Protein AF-A0A367HGJ6-F1 (afdb_monomer_lite)

Secondary structure (DSSP, 8-state):
---SHHHHHHHHHHHHHHHHHH-PPTT---TT-S--HHHHHHHHHHHTTS-TTSHHHHHHHHHHHHHHHHH--TT----SPPPPPPHHHHHHHHHHHHH--SHHHHHHHHHHHHHT-GGGSSEEEEEEEETTSTTHHHHHHT-EE----TTHHHHHHH---TTPEEEE-TTT--EEEEETTEEEEEEEPPPPP-

Foldseek 3Di:
DPDPDPVVVVVVVVVVVVCCVVPPPPPDDDLQQAFDPVLLVLLVVVLVVDDCPALLVLLSQLRNQVRCVSVDDVPDDDPDDRDDDDLQSLQRSLVVLQQAQDPSSLVNLLRNCRRNNCVSHQWDQWDKDFCPDPPNVVVVVQWDQDHDGSNCSNVCVVPVPVDWGWTANPVQRWTWTDDPRMITIIHGDPRDDD

Radius of gyration: 20.12 Å; chains: 1; bounding box: 64×32×54 Å

Structure (mmCIF, N/CA/C/O backbone):
data_AF-A0A367HGJ6-F1
#
_entry.id   AF-A0A367HGJ6-F1
#
loop_
_atom_site.group_PDB
_atom_site.id
_atom_site.type_symbol
_atom_site.label_atom_id
_atom_site.label_alt_id
_atom_site.label_comp_id
_atom_site.label_asym_id
_atom_site.label_entity_id
_atom_site.label_seq_id
_atom_site.pdbx_PDB_ins_code
_atom_site.Cartn_x
_atom_site.Cartn_y
_atom_site.Cartn_z
_atom_site.occupancy
_atom_site.B_iso_or_equiv
_atom_site.auth_seq_id
_atom_site.auth_comp_id
_atom_site.auth_asym_id
_atom_site.auth_atom_id
_atom_site.pdbx_PDB_model_num
ATOM 1 N N . MET A 1 1 ? 48.699 6.772 29.698 1.00 51.72 1 MET A N 1
ATOM 2 C CA . MET A 1 1 ? 47.289 7.217 29.630 1.00 51.72 1 MET A CA 1
ATOM 3 C C . MET A 1 1 ? 46.874 7.281 28.162 1.00 51.72 1 MET A C 1
ATOM 5 O O . MET A 1 1 ? 46.871 8.355 27.587 1.00 51.72 1 MET A O 1
ATOM 9 N N . GLU A 1 2 ? 46.573 6.140 27.537 1.00 53.94 2 GLU A N 1
ATOM 10 C CA . GLU A 1 2 ? 46.234 6.053 26.100 1.00 53.94 2 GLU A CA 1
ATOM 11 C C . GLU A 1 2 ? 45.028 5.122 25.877 1.00 53.94 2 GLU A C 1
ATOM 13 O O . GLU A 1 2 ? 45.125 4.090 25.225 1.00 53.94 2 GLU A O 1
ATOM 18 N N . GLY A 1 3 ? 43.880 5.437 26.491 1.00 55.09 3 GLY A N 1
ATOM 19 C CA . GLY A 1 3 ? 42.724 4.523 26.527 1.00 55.09 3 GLY A CA 1
ATOM 20 C C . GLY A 1 3 ? 41.394 5.074 26.008 1.00 55.09 3 GLY A C 1
ATOM 21 O O . GLY A 1 3 ? 40.403 4.355 26.041 1.00 55.09 3 GLY A O 1
ATOM 22 N N . THR A 1 4 ? 41.322 6.328 25.553 1.00 57.78 4 THR A N 1
ATOM 23 C CA . THR A 1 4 ? 40.026 7.026 25.393 1.00 57.78 4 THR A CA 1
ATOM 24 C C . THR A 1 4 ? 39.642 7.397 23.959 1.00 57.78 4 THR A C 1
ATOM 26 O O . THR A 1 4 ? 38.493 7.761 23.720 1.00 57.78 4 THR A O 1
ATOM 29 N N . PHE A 1 5 ? 40.536 7.258 22.975 1.00 56.50 5 PHE A N 1
ATOM 30 C CA . PHE A 1 5 ? 40.249 7.693 21.597 1.00 56.50 5 PHE A CA 1
ATOM 31 C C . PHE A 1 5 ? 39.455 6.676 20.752 1.00 56.50 5 PHE A C 1
ATOM 33 O O . PHE A 1 5 ? 38.712 7.077 19.857 1.00 56.50 5 PHE A O 1
ATOM 40 N N . GLY A 1 6 ? 39.530 5.374 21.052 1.00 58.41 6 GLY A N 1
ATOM 41 C CA . GLY A 1 6 ? 38.855 4.334 20.256 1.00 58.41 6 GLY A CA 1
ATOM 42 C C . GLY A 1 6 ? 37.325 4.307 20.397 1.00 58.41 6 GLY A C 1
ATOM 43 O O . GLY A 1 6 ? 36.614 4.038 19.428 1.00 58.41 6 GLY A O 1
ATOM 44 N N . GLY A 1 7 ? 36.795 4.633 21.581 1.00 66.94 7 GLY A N 1
ATOM 45 C CA . GLY A 1 7 ? 35.353 4.565 21.855 1.00 66.94 7 GLY A CA 1
ATOM 46 C C . GLY A 1 7 ? 34.536 5.630 21.118 1.00 66.94 7 GLY A C 1
ATOM 47 O O . GLY A 1 7 ? 33.437 5.352 20.639 1.00 66.94 7 GLY A O 1
ATOM 48 N N . LEU A 1 8 ? 35.089 6.837 20.962 1.00 70.50 8 LEU A N 1
ATOM 49 C CA . LEU A 1 8 ? 34.387 7.955 20.328 1.00 70.50 8 LEU A CA 1
ATOM 50 C C . LEU A 1 8 ? 34.171 7.713 18.824 1.00 70.50 8 LEU A C 1
ATOM 52 O O . LEU A 1 8 ? 33.100 8.013 18.296 1.00 70.50 8 LEU A O 1
ATOM 56 N N . LEU A 1 9 ? 35.150 7.109 18.141 1.00 72.00 9 LEU A N 1
ATOM 57 C CA . LEU A 1 9 ? 35.059 6.807 16.711 1.00 72.00 9 LEU A CA 1
ATOM 58 C C . LEU A 1 9 ? 33.955 5.776 16.421 1.00 72.00 9 LEU A C 1
ATOM 60 O O . LEU A 1 9 ? 33.175 5.953 15.485 1.00 72.00 9 LEU A O 1
ATOM 64 N N . ILE A 1 10 ? 33.841 4.742 17.258 1.00 73.94 10 ILE A N 1
ATOM 65 C CA . ILE A 1 10 ? 32.820 3.693 17.119 1.00 73.94 10 ILE A CA 1
ATOM 66 C C . ILE A 1 10 ? 31.415 4.278 17.295 1.00 73.94 10 ILE A C 1
ATOM 68 O O . ILE A 1 10 ? 30.527 3.997 16.489 1.00 73.94 10 ILE A O 1
ATOM 72 N N . VAL A 1 11 ? 31.218 5.143 18.294 1.00 74.69 11 VAL A N 1
ATOM 73 C CA . VAL A 1 11 ? 29.922 5.795 18.537 1.00 74.69 11 VAL A CA 1
ATOM 74 C C . VAL A 1 11 ? 29.545 6.720 17.380 1.00 74.69 11 VAL A C 1
ATOM 76 O O . VAL A 1 11 ? 28.407 6.680 16.917 1.00 74.69 11 VAL A O 1
ATOM 79 N N . VAL A 1 12 ? 30.486 7.503 16.846 1.00 73.31 12 VAL A N 1
ATOM 80 C CA . VAL A 1 12 ? 30.217 8.396 15.706 1.00 73.31 12 VAL A CA 1
ATOM 81 C C . VAL A 1 12 ? 29.864 7.604 14.445 1.00 73.31 12 VAL A C 1
ATOM 83 O O . VAL A 1 12 ? 28.914 7.967 13.750 1.00 73.31 12 VAL A O 1
ATOM 86 N N . VAL A 1 13 ? 30.564 6.501 14.163 1.00 71.62 13 VAL A N 1
ATOM 87 C CA . VAL A 1 13 ? 30.256 5.628 13.019 1.00 71.62 13 VAL A CA 1
ATOM 88 C C . VAL A 1 13 ? 28.884 4.973 13.184 1.00 71.62 13 VAL A C 1
ATOM 90 O O . VAL A 1 13 ? 28.079 5.029 12.256 1.00 71.62 13 VAL A O 1
ATOM 93 N N . LEU A 1 14 ? 28.562 4.441 14.367 1.00 71.12 14 LEU A N 1
ATOM 94 C CA . LEU A 1 14 ? 27.244 3.868 14.658 1.00 71.12 14 LEU A CA 1
ATOM 95 C C . LEU A 1 14 ? 26.126 4.901 14.523 1.00 71.12 14 LEU A C 1
ATOM 97 O O . LEU A 1 14 ? 25.134 4.633 13.855 1.00 71.12 14 LEU A O 1
ATOM 101 N N . VAL A 1 15 ? 26.290 6.103 15.077 1.00 72.19 15 VAL A N 1
ATOM 102 C CA . VAL A 1 15 ? 25.297 7.183 14.964 1.00 72.19 15 VAL A CA 1
ATOM 103 C C . VAL A 1 15 ? 25.126 7.628 13.512 1.00 72.19 15 VAL A C 1
ATOM 105 O O . VAL A 1 15 ? 24.005 7.916 13.092 1.00 72.19 15 VAL A O 1
ATOM 108 N N . LYS A 1 16 ? 26.201 7.655 12.717 1.00 58.41 16 LYS A N 1
ATOM 109 C CA . LYS A 1 16 ? 26.148 8.017 11.295 1.00 58.41 16 LYS A CA 1
ATOM 110 C C . LYS A 1 16 ? 25.474 6.927 10.461 1.00 58.41 16 LYS A C 1
ATOM 112 O O . LYS A 1 16 ? 24.648 7.268 9.622 1.00 58.41 16 LYS A O 1
ATOM 117 N N . ILE A 1 17 ? 25.736 5.648 10.739 1.00 61.16 17 ILE A N 1
ATOM 118 C CA . ILE A 1 17 ? 25.031 4.510 10.125 1.00 61.16 17 ILE A CA 1
ATOM 119 C C . ILE A 1 17 ? 23.552 4.534 10.517 1.00 61.16 17 ILE A C 1
ATOM 121 O O . ILE A 1 17 ? 22.693 4.447 9.649 1.00 61.16 17 ILE A O 1
ATOM 125 N N . ILE A 1 18 ? 23.236 4.735 11.797 1.00 63.84 18 ILE A N 1
ATOM 126 C CA . ILE A 1 18 ? 21.859 4.822 12.292 1.00 63.84 18 ILE A CA 1
ATOM 127 C C . ILE A 1 18 ? 21.132 6.007 11.646 1.00 63.84 18 ILE A C 1
ATOM 129 O O . ILE A 1 18 ? 20.027 5.836 11.143 1.00 63.84 18 ILE A O 1
ATOM 133 N N . ARG A 1 19 ? 21.744 7.196 11.567 1.00 54.19 19 ARG A N 1
ATOM 134 C CA . ARG A 1 19 ? 21.157 8.343 10.850 1.00 54.19 19 ARG A CA 1
ATOM 135 C C . ARG A 1 19 ? 21.000 8.078 9.357 1.00 54.19 19 ARG A C 1
ATOM 137 O O . ARG A 1 19 ? 19.969 8.442 8.809 1.00 54.19 19 ARG A O 1
ATOM 144 N N . TYR A 1 20 ? 21.970 7.435 8.714 1.00 45.47 20 TYR A N 1
ATOM 145 C CA . TYR A 1 20 ? 21.913 7.106 7.289 1.00 45.47 20 TYR A CA 1
ATOM 146 C C . TYR A 1 20 ? 20.805 6.089 6.978 1.00 45.47 20 TYR A C 1
ATOM 148 O O . TYR A 1 20 ? 20.074 6.249 6.006 1.00 45.47 20 TYR A O 1
ATOM 156 N N . VAL A 1 21 ? 20.618 5.095 7.851 1.00 55.22 21 VAL A N 1
ATOM 157 C CA . VAL A 1 21 ? 19.548 4.093 7.752 1.00 55.22 21 VAL A CA 1
ATOM 158 C C . VAL A 1 21 ? 18.176 4.697 8.072 1.00 55.22 21 VAL A C 1
ATOM 160 O O . VAL A 1 21 ? 17.186 4.335 7.442 1.00 55.22 21 VAL A O 1
ATOM 163 N N . LEU A 1 22 ? 18.093 5.621 9.034 1.00 53.88 22 LEU A N 1
ATOM 164 C CA . LEU A 1 22 ? 16.817 6.184 9.489 1.00 53.88 22 LEU A CA 1
ATOM 165 C C . LEU A 1 22 ? 16.375 7.441 8.722 1.00 53.88 22 LEU A C 1
ATOM 167 O O . LEU A 1 22 ? 15.188 7.769 8.734 1.00 53.88 22 LEU A O 1
ATOM 171 N N . ARG A 1 23 ? 17.291 8.173 8.077 1.00 45.72 23 ARG A N 1
ATOM 172 C CA . ARG A 1 23 ? 16.999 9.438 7.383 1.00 45.72 23 ARG A CA 1
ATOM 173 C C . ARG A 1 23 ? 18.069 9.738 6.314 1.00 45.72 23 ARG A C 1
ATOM 175 O O . ARG A 1 23 ? 18.939 10.581 6.541 1.00 45.72 23 ARG A O 1
ATOM 182 N N . PRO A 1 24 ? 18.042 9.063 5.149 1.00 43.66 24 PRO A N 1
ATOM 183 C CA . PRO A 1 24 ? 18.943 9.416 4.059 1.00 43.66 24 PRO A CA 1
ATOM 184 C C . PRO A 1 24 ? 18.671 10.866 3.608 1.00 43.66 24 PRO A C 1
ATOM 186 O O . PRO A 1 24 ? 17.503 11.269 3.552 1.00 43.66 24 PRO A O 1
ATOM 189 N N . PRO A 1 25 ? 19.719 11.664 3.329 1.00 40.25 25 PRO A N 1
ATOM 190 C CA . PRO A 1 25 ? 19.565 13.022 2.816 1.00 40.25 25 PRO A CA 1
ATOM 191 C C . PRO A 1 25 ? 18.827 12.998 1.473 1.00 40.25 25 PRO A C 1
ATOM 193 O O . PRO A 1 25 ? 19.042 12.108 0.648 1.00 40.25 25 PRO A O 1
ATOM 196 N N . GLU A 1 26 ? 17.931 13.963 1.270 1.00 38.88 26 GLU A N 1
ATOM 197 C CA . GLU A 1 26 ? 17.145 14.075 0.042 1.00 38.88 26 GLU A CA 1
ATOM 198 C C . GLU A 1 26 ? 18.079 14.248 -1.167 1.00 38.88 26 GLU A C 1
ATOM 200 O O . GLU A 1 26 ? 18.936 15.128 -1.176 1.00 38.88 26 GLU A O 1
ATOM 205 N N . GLY A 1 27 ? 17.945 13.373 -2.169 1.00 38.28 27 GLY A N 1
ATOM 206 C CA . GLY A 1 27 ? 18.653 13.485 -3.450 1.00 38.28 27 GLY A CA 1
ATOM 207 C C . GLY A 1 27 ? 19.946 12.674 -3.619 1.00 38.28 27 GLY A C 1
ATOM 208 O O . GLY A 1 27 ? 20.487 12.670 -4.721 1.00 38.28 27 GLY A O 1
ATOM 209 N N . LEU A 1 28 ? 20.441 11.943 -2.608 1.00 37.16 28 LEU A N 1
ATOM 210 C CA . LEU A 1 28 ? 21.571 11.021 -2.810 1.00 37.16 28 LEU A CA 1
ATOM 211 C C . LEU A 1 28 ? 21.077 9.643 -3.282 1.00 37.16 28 LEU A C 1
ATOM 213 O O . LEU A 1 28 ? 20.291 8.993 -2.597 1.00 37.16 28 LEU A O 1
ATOM 217 N N . PHE A 1 29 ? 21.573 9.178 -4.429 1.00 39.22 29 PHE A N 1
ATOM 218 C CA . PHE A 1 29 ? 21.368 7.818 -4.934 1.00 39.22 29 PHE A CA 1
ATOM 219 C C . PHE A 1 29 ? 21.878 6.788 -3.909 1.00 39.22 29 PHE A C 1
ATOM 221 O O . PHE A 1 29 ? 23.083 6.572 -3.781 1.00 39.22 29 PHE A O 1
ATOM 228 N N . VAL A 1 30 ? 20.967 6.159 -3.159 1.00 44.78 30 VAL A N 1
ATOM 229 C CA . VAL A 1 30 ? 21.278 5.002 -2.309 1.00 44.78 30 VAL A CA 1
ATOM 230 C C . VAL A 1 30 ? 21.041 3.731 -3.137 1.00 44.78 30 VAL A C 1
ATOM 232 O O . VAL A 1 30 ? 19.927 3.529 -3.633 1.00 44.78 30 VAL A O 1
ATOM 235 N N . PRO A 1 31 ? 22.038 2.846 -3.311 1.00 39.56 31 PRO A N 1
ATOM 236 C CA . PRO A 1 31 ? 21.811 1.510 -3.854 1.00 39.56 31 PRO A CA 1
ATOM 237 C C . PRO A 1 31 ? 20.730 0.804 -3.017 1.00 39.56 31 PRO A C 1
ATOM 239 O O . PRO A 1 31 ? 20.952 0.494 -1.850 1.00 39.56 31 PRO A O 1
ATOM 242 N N . GLY A 1 32 ? 19.532 0.620 -3.585 1.00 54.91 32 GLY A N 1
ATOM 243 C CA . GLY A 1 32 ? 18.370 0.094 -2.853 1.00 54.91 32 GLY A CA 1
ATOM 244 C C . GLY A 1 32 ? 16.993 0.551 -3.351 1.00 54.91 32 GLY A C 1
ATOM 245 O O . GLY A 1 32 ? 16.018 -0.135 -3.086 1.00 54.91 32 GLY A O 1
ATOM 246 N N . HIS A 1 33 ? 16.884 1.632 -4.129 1.00 75.25 33 HIS A N 1
ATOM 247 C CA . HIS A 1 33 ? 15.594 2.198 -4.578 1.00 75.25 33 HIS A CA 1
ATOM 248 C C . HIS A 1 33 ? 14.958 1.523 -5.807 1.00 75.25 33 HIS A C 1
ATOM 250 O O . HIS A 1 33 ? 14.419 2.191 -6.684 1.00 75.25 33 HIS A O 1
ATOM 256 N N . HIS A 1 34 ? 15.031 0.202 -5.922 1.00 84.19 34 HIS A N 1
ATOM 257 C CA . HIS A 1 34 ? 14.359 -0.512 -7.007 1.00 84.19 34 HIS A CA 1
ATOM 258 C C . HIS A 1 34 ? 13.765 -1.830 -6.527 1.00 84.19 34 HIS A C 1
ATOM 260 O O . HIS A 1 34 ? 14.172 -2.383 -5.509 1.00 84.19 34 HIS A O 1
ATOM 266 N N . LEU A 1 35 ? 12.799 -2.344 -7.288 1.00 90.44 35 LEU A N 1
ATOM 267 C CA . LEU A 1 35 ? 12.190 -3.648 -7.037 1.00 90.44 35 LEU A CA 1
ATOM 268 C C . LEU A 1 35 ? 13.248 -4.752 -6.915 1.00 90.44 35 LEU A C 1
ATOM 270 O O . LEU A 1 35 ? 14.151 -4.859 -7.756 1.00 90.44 35 LEU A O 1
ATOM 274 N N . SER A 1 36 ? 13.070 -5.652 -5.946 1.00 91.56 36 SER A N 1
ATOM 275 C CA . SER A 1 36 ? 13.880 -6.869 -5.875 1.00 91.56 36 SER A CA 1
ATOM 276 C C . SER A 1 36 ? 13.676 -7.739 -7.132 1.00 91.56 36 SER A C 1
ATOM 278 O O . SER A 1 36 ? 12.790 -7.497 -7.961 1.00 91.56 36 SER A O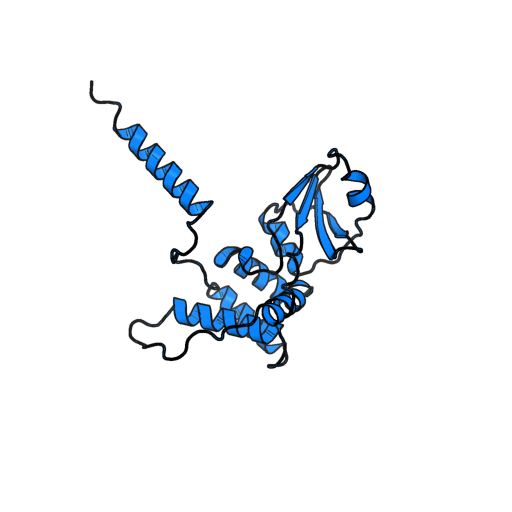 1
ATOM 280 N N . ALA A 1 37 ? 14.492 -8.782 -7.327 1.00 91.81 37 ALA A N 1
ATOM 281 C CA . ALA A 1 37 ? 14.255 -9.734 -8.420 1.00 91.81 37 ALA A CA 1
ATOM 282 C C . ALA A 1 37 ? 12.868 -10.399 -8.305 1.00 91.81 37 ALA A C 1
ATOM 284 O O . ALA A 1 37 ? 12.172 -10.581 -9.308 1.00 91.81 37 ALA A O 1
ATOM 285 N N . ASP A 1 38 ? 12.438 -10.694 -7.078 1.00 94.62 38 ASP A N 1
ATOM 286 C CA . ASP A 1 38 ? 11.105 -11.213 -6.776 1.00 94.62 38 ASP A CA 1
ATOM 287 C C . ASP A 1 38 ? 10.029 -10.162 -7.025 1.00 94.62 38 ASP A C 1
ATOM 289 O O . ASP A 1 38 ? 9.048 -10.458 -7.707 1.00 94.62 38 ASP A O 1
ATOM 293 N N . GLY A 1 39 ? 10.2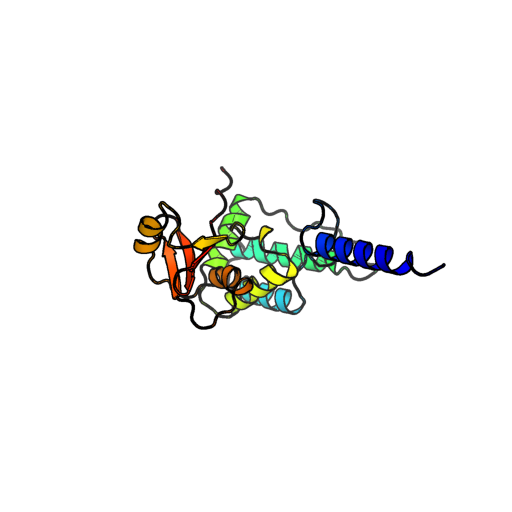44 -8.931 -6.559 1.00 94.62 39 GLY A N 1
ATOM 294 C CA . GLY A 1 39 ? 9.394 -7.774 -6.823 1.00 94.62 39 GLY A CA 1
ATOM 295 C C . GLY A 1 39 ? 9.116 -7.583 -8.305 1.00 94.62 39 GLY A C 1
ATOM 296 O O . GLY A 1 39 ? 7.963 -7.476 -8.710 1.00 94.62 39 GLY A O 1
ATOM 297 N N . ALA A 1 40 ? 10.147 -7.658 -9.147 1.00 95.12 40 ALA A N 1
ATOM 298 C CA . ALA A 1 40 ? 9.994 -7.560 -10.597 1.00 95.12 40 ALA A CA 1
ATOM 299 C C . ALA A 1 40 ? 9.183 -8.711 -11.196 1.00 95.12 40 ALA A C 1
ATOM 301 O O . ALA A 1 40 ? 8.353 -8.494 -12.079 1.00 95.12 40 ALA A O 1
ATOM 302 N N . ARG A 1 41 ? 9.391 -9.949 -10.724 1.00 96.25 41 ARG A N 1
ATOM 303 C CA . ARG A 1 41 ? 8.567 -11.093 -11.152 1.00 96.25 41 ARG A CA 1
ATOM 304 C C . ARG A 1 41 ? 7.103 -10.892 -10.762 1.00 96.25 41 ARG A C 1
ATOM 306 O O . ARG A 1 41 ? 6.221 -11.164 -11.573 1.00 96.25 41 ARG A O 1
ATOM 313 N N . LEU A 1 42 ? 6.843 -10.404 -9.550 1.00 97.75 42 LEU A N 1
ATOM 314 C CA . LEU A 1 42 ? 5.495 -10.096 -9.068 1.00 97.75 42 LEU A CA 1
ATOM 315 C C . LEU A 1 42 ? 4.857 -8.960 -9.881 1.00 97.75 42 LEU A C 1
ATOM 317 O O . LEU A 1 42 ? 3.717 -9.109 -10.310 1.00 97.75 42 LEU A O 1
ATOM 321 N N . ALA A 1 43 ? 5.601 -7.885 -10.152 1.00 96.69 43 ALA A N 1
ATOM 322 C CA . ALA A 1 43 ? 5.141 -6.734 -10.922 1.00 96.69 43 ALA A CA 1
ATOM 323 C C . ALA A 1 43 ? 4.767 -7.118 -12.358 1.00 96.69 43 ALA A C 1
ATOM 325 O O . ALA A 1 43 ? 3.678 -6.774 -12.798 1.00 96.69 43 ALA A O 1
ATOM 326 N N . ARG A 1 44 ? 5.594 -7.912 -13.059 1.00 97.19 44 ARG A N 1
ATOM 327 C CA . ARG A 1 44 ? 5.259 -8.414 -14.409 1.00 97.19 44 ARG A CA 1
ATOM 328 C C . ARG A 1 44 ? 3.980 -9.246 -14.414 1.00 97.19 44 ARG A C 1
ATOM 330 O O . ARG A 1 44 ? 3.115 -9.048 -15.258 1.00 97.19 44 ARG A O 1
ATOM 337 N N . ARG A 1 45 ? 3.849 -10.170 -13.455 1.00 98.12 45 ARG A N 1
ATOM 338 C CA . ARG A 1 45 ? 2.656 -11.021 -13.334 1.00 98.12 45 ARG A CA 1
ATOM 339 C C . ARG A 1 45 ? 1.401 -10.217 -13.026 1.00 98.12 45 ARG A C 1
ATOM 341 O O . ARG A 1 45 ? 0.331 -10.606 -13.472 1.00 98.12 45 ARG A O 1
ATOM 348 N N . LEU A 1 46 ? 1.528 -9.157 -12.229 1.00 97.81 46 LEU A N 1
ATOM 349 C CA . LEU A 1 46 ? 0.407 -8.291 -11.889 1.00 97.81 46 LEU A CA 1
ATOM 350 C C . LEU A 1 46 ? 0.046 -7.373 -13.065 1.00 97.81 46 LEU A C 1
ATOM 352 O O . LEU A 1 46 ? -1.133 -7.212 -13.346 1.00 97.81 46 LEU A O 1
ATOM 356 N N . ALA A 1 47 ? 1.037 -6.844 -13.788 1.00 97.19 47 ALA A N 1
ATOM 357 C CA . ALA A 1 47 ? 0.831 -5.997 -14.964 1.00 97.19 47 ALA A CA 1
ATOM 358 C C . ALA A 1 47 ? 0.072 -6.737 -16.070 1.00 97.19 47 ALA A C 1
ATOM 360 O O . ALA A 1 47 ? -0.832 -6.173 -16.666 1.00 97.19 47 ALA A O 1
ATOM 361 N N . ALA A 1 48 ? 0.358 -8.027 -16.271 1.00 97.69 48 ALA A N 1
ATOM 362 C CA . ALA A 1 48 ? -0.362 -8.874 -17.226 1.00 97.69 48 ALA A CA 1
ATOM 363 C C . ALA A 1 48 ? -1.865 -9.064 -16.912 1.00 97.69 48 ALA A C 1
ATOM 365 O O . ALA A 1 48 ? -2.572 -9.676 -17.704 1.00 97.69 48 ALA A O 1
ATOM 366 N N . GLN A 1 49 ? -2.348 -8.597 -15.755 1.00 98.12 49 GLN A N 1
ATOM 367 C CA . GLN A 1 49 ? -3.763 -8.654 -15.362 1.00 98.12 49 GLN A CA 1
ATOM 368 C C . GLN A 1 49 ? -4.501 -7.329 -15.575 1.00 98.12 49 GLN A C 1
ATOM 370 O O . GLN A 1 49 ? -5.680 -7.247 -15.241 1.00 98.12 49 GLN A O 1
ATOM 375 N N . TYR A 1 50 ? -3.815 -6.297 -16.063 1.00 97.50 50 TYR A N 1
ATOM 376 C CA . TYR A 1 50 ? -4.388 -4.983 -16.318 1.00 97.50 50 TYR A CA 1
ATOM 377 C C . TYR A 1 50 ? -4.378 -4.669 -17.810 1.00 97.50 50 TYR A C 1
ATOM 379 O O . TYR A 1 50 ? -3.512 -5.141 -18.548 1.00 97.50 50 TYR A O 1
ATOM 387 N N . ASP A 1 51 ? -5.329 -3.839 -18.232 1.00 97.50 51 ASP A N 1
ATOM 388 C CA . ASP A 1 51 ? -5.279 -3.210 -19.547 1.00 97.50 51 ASP A CA 1
ATOM 389 C C . ASP A 1 51 ? -4.043 -2.301 -19.656 1.00 97.50 51 ASP A C 1
ATOM 391 O O . ASP A 1 51 ? -3.664 -1.640 -18.687 1.00 97.50 51 ASP A O 1
ATOM 395 N N . ALA A 1 52 ? -3.418 -2.248 -20.834 1.00 94.69 52 ALA A N 1
ATOM 396 C CA . ALA A 1 52 ? -2.193 -1.476 -21.049 1.00 94.69 52 ALA A CA 1
ATOM 397 C C . ALA A 1 52 ? -2.379 0.041 -20.838 1.00 94.69 52 ALA A C 1
ATOM 399 O O . ALA A 1 52 ? -1.409 0.753 -20.573 1.00 94.69 52 ALA A O 1
ATOM 400 N N . GLN A 1 53 ? -3.612 0.544 -20.945 1.00 95.38 53 GLN A N 1
ATOM 401 C CA . GLN A 1 53 ? -3.950 1.940 -20.680 1.00 95.38 53 GLN A CA 1
ATOM 402 C C . GLN A 1 53 ? -4.308 2.206 -19.217 1.00 95.38 53 GLN A C 1
ATOM 404 O O . GLN A 1 53 ? -4.430 3.373 -18.844 1.00 95.38 53 GLN A O 1
ATOM 409 N N . SER A 1 54 ? -4.443 1.176 -18.373 1.00 97.19 54 SER A N 1
ATOM 410 C CA . SER A 1 54 ? -4.827 1.383 -16.978 1.00 97.19 54 SER A CA 1
ATOM 411 C C . SER A 1 54 ? -3.727 2.111 -16.183 1.00 97.19 54 SER A C 1
ATOM 413 O O . SER A 1 54 ? -2.529 1.877 -16.403 1.00 97.19 54 SER A O 1
ATOM 415 N N . PRO A 1 55 ? -4.097 2.967 -15.212 1.00 96.81 55 PRO A N 1
ATOM 416 C CA . PRO A 1 55 ? -3.135 3.605 -14.317 1.00 96.81 55 PRO A CA 1
ATOM 417 C C . PRO A 1 55 ? -2.241 2.597 -13.580 1.00 96.81 55 PRO A C 1
ATOM 419 O O . PRO A 1 55 ? -1.026 2.797 -13.479 1.00 96.81 55 PRO A O 1
ATOM 422 N N . ALA A 1 56 ? -2.800 1.471 -13.114 1.00 96.75 56 ALA A N 1
ATOM 423 C CA . ALA A 1 56 ? -2.021 0.431 -12.447 1.00 96.75 56 ALA A CA 1
ATOM 424 C C . ALA A 1 56 ? -0.968 -0.198 -13.367 1.00 96.75 56 ALA A C 1
ATOM 426 O O . ALA A 1 56 ? 0.166 -0.419 -12.932 1.00 96.75 56 ALA A O 1
ATOM 427 N N . PHE A 1 57 ? -1.301 -0.460 -14.636 1.00 96.75 57 PHE A N 1
ATOM 428 C CA . PHE A 1 57 ? -0.327 -0.968 -15.601 1.00 96.75 57 PHE A CA 1
ATOM 429 C C . PHE A 1 57 ? 0.839 0.009 -15.777 1.00 96.75 57 PHE A C 1
ATOM 431 O O . PHE A 1 57 ? 2.000 -0.400 -15.697 1.00 96.75 57 PHE A O 1
ATOM 438 N N . ARG A 1 58 ? 0.545 1.305 -15.946 1.00 95.38 58 ARG A N 1
ATOM 439 C CA . ARG A 1 58 ? 1.559 2.357 -16.129 1.00 95.38 58 ARG A CA 1
ATOM 440 C C . ARG A 1 58 ? 2.522 2.445 -14.943 1.00 95.38 58 ARG A C 1
ATOM 442 O O . ARG A 1 58 ? 3.733 2.508 -15.151 1.00 95.38 58 ARG A O 1
ATOM 449 N N . ILE A 1 59 ? 2.012 2.346 -13.713 1.00 95.06 59 ILE A N 1
ATOM 450 C CA . ILE A 1 59 ? 2.839 2.288 -12.495 1.00 95.06 59 ILE A CA 1
ATOM 451 C C . ILE A 1 59 ? 3.751 1.061 -12.485 1.00 95.06 59 ILE A C 1
ATOM 453 O O . ILE A 1 59 ? 4.954 1.171 -12.247 1.00 95.06 59 ILE A O 1
ATOM 457 N N . LEU A 1 60 ? 3.208 -0.120 -12.783 1.00 95.38 60 LEU A N 1
ATOM 458 C CA . LEU A 1 60 ? 3.989 -1.358 -12.792 1.00 95.38 60 LEU A CA 1
ATOM 459 C C . LEU A 1 60 ? 5.072 -1.344 -13.875 1.00 95.38 60 LEU A C 1
ATOM 461 O O . LEU A 1 60 ? 6.196 -1.786 -13.626 1.00 95.38 60 LEU A O 1
ATOM 465 N N . ALA A 1 61 ? 4.756 -0.807 -15.054 1.00 93.50 61 ALA A N 1
ATOM 466 C CA . ALA A 1 61 ? 5.712 -0.609 -16.134 1.00 93.50 61 ALA A CA 1
ATOM 467 C C . ALA A 1 61 ? 6.825 0.369 -15.726 1.00 93.50 61 ALA A C 1
ATOM 469 O O . ALA A 1 61 ? 8.002 0.073 -15.938 1.00 93.50 61 ALA A O 1
ATOM 470 N N . ALA A 1 62 ? 6.483 1.486 -15.076 1.00 92.19 62 ALA A N 1
ATOM 471 C CA . ALA A 1 62 ? 7.458 2.452 -14.577 1.00 92.19 62 ALA A CA 1
ATOM 472 C C . ALA A 1 62 ? 8.412 1.830 -13.544 1.00 92.19 62 ALA A C 1
ATOM 474 O O . ALA A 1 62 ? 9.628 1.949 -13.696 1.00 92.19 62 ALA A O 1
ATOM 475 N N . LEU A 1 63 ? 7.895 1.079 -12.563 1.00 91.69 63 LEU A N 1
ATOM 476 C CA . LEU A 1 63 ? 8.714 0.377 -11.564 1.00 91.69 63 LEU A CA 1
ATOM 477 C C . LEU A 1 63 ? 9.684 -0.632 -12.198 1.00 91.69 63 LEU A C 1
ATOM 479 O O . LEU A 1 63 ? 10.839 -0.763 -11.779 1.00 91.69 63 LEU A O 1
ATOM 483 N N . LEU A 1 64 ? 9.229 -1.365 -13.218 1.00 92.75 64 LEU A N 1
ATOM 484 C CA . LEU A 1 64 ? 10.067 -2.312 -13.953 1.00 92.75 64 LEU A CA 1
ATOM 485 C C . LEU A 1 64 ? 11.162 -1.597 -14.750 1.00 92.75 64 LEU A C 1
ATOM 487 O O . LEU A 1 64 ? 12.313 -2.035 -14.718 1.00 92.75 64 LEU A O 1
ATOM 491 N N . SER A 1 65 ? 10.823 -0.498 -15.421 1.00 88.94 65 SER A N 1
ATOM 492 C CA . SER A 1 65 ? 11.778 0.332 -16.159 1.00 88.94 65 SER A CA 1
ATOM 493 C C . SER A 1 65 ? 12.827 0.949 -15.235 1.00 88.94 65 SER A C 1
ATOM 495 O O . SER A 1 65 ? 14.018 0.830 -15.514 1.00 88.94 65 SER A O 1
ATOM 497 N N . GLN A 1 66 ? 12.416 1.513 -14.093 1.00 87.38 66 GLN A N 1
ATOM 498 C CA . GLN A 1 66 ? 13.324 2.039 -13.067 1.00 87.38 66 GLN A CA 1
ATOM 499 C C . GLN A 1 66 ? 14.290 0.964 -12.563 1.00 87.38 66 GLN A C 1
ATOM 501 O O . GLN A 1 66 ? 15.499 1.184 -12.505 1.00 87.38 66 GLN A O 1
ATOM 506 N N . ARG A 1 67 ? 13.778 -0.233 -12.248 1.00 88.50 67 ARG A N 1
ATOM 507 C CA . ARG A 1 67 ? 14.625 -1.356 -11.837 1.00 88.50 67 ARG A CA 1
ATOM 508 C C . ARG A 1 67 ? 15.624 -1.740 -12.918 1.00 88.50 67 ARG A C 1
ATOM 510 O O . ARG A 1 67 ? 16.787 -1.983 -12.610 1.00 88.50 67 ARG A O 1
ATOM 517 N N . ASN A 1 68 ? 15.173 -1.879 -14.158 1.00 86.25 68 ASN A N 1
ATOM 518 C CA . ASN A 1 68 ? 16.050 -2.307 -15.238 1.00 86.25 68 ASN A CA 1
ATOM 519 C C . ASN A 1 68 ? 17.166 -1.280 -15.482 1.00 86.25 68 ASN A C 1
ATOM 521 O O . ASN A 1 68 ? 18.320 -1.683 -15.610 1.00 86.25 68 ASN A O 1
ATOM 525 N N . ALA A 1 69 ? 16.840 0.015 -15.428 1.00 82.69 69 ALA A N 1
ATOM 526 C CA . ALA A 1 69 ? 17.824 1.091 -15.469 1.00 82.69 69 ALA A CA 1
ATOM 527 C C . ALA A 1 69 ? 18.823 0.997 -14.300 1.00 82.69 69 ALA A C 1
ATOM 529 O O . ALA A 1 69 ? 20.028 1.099 -14.509 1.00 82.69 69 ALA A O 1
ATOM 530 N N . ALA A 1 70 ? 18.347 0.723 -13.080 1.00 83.31 70 ALA A N 1
ATOM 531 C CA . ALA A 1 70 ? 19.203 0.604 -11.898 1.00 83.31 70 ALA A CA 1
ATOM 532 C C . ALA A 1 70 ? 20.145 -0.615 -11.928 1.00 83.31 70 ALA A C 1
ATOM 534 O O . ALA A 1 70 ? 21.236 -0.565 -11.367 1.00 83.31 70 ALA A O 1
ATOM 535 N N . ILE A 1 71 ? 19.729 -1.714 -12.564 1.00 82.56 71 ILE A N 1
ATOM 536 C CA . ILE A 1 71 ? 20.492 -2.975 -12.625 1.00 82.56 71 ILE A CA 1
ATOM 537 C C . ILE A 1 71 ? 21.409 -3.044 -13.848 1.00 82.56 71 ILE A C 1
ATOM 539 O O . ILE A 1 71 ? 22.138 -4.023 -13.966 1.00 82.56 71 ILE A O 1
ATOM 543 N N . GLY A 1 72 ? 21.369 -2.041 -14.736 1.00 71.75 72 GLY A N 1
ATOM 544 C CA . GLY A 1 72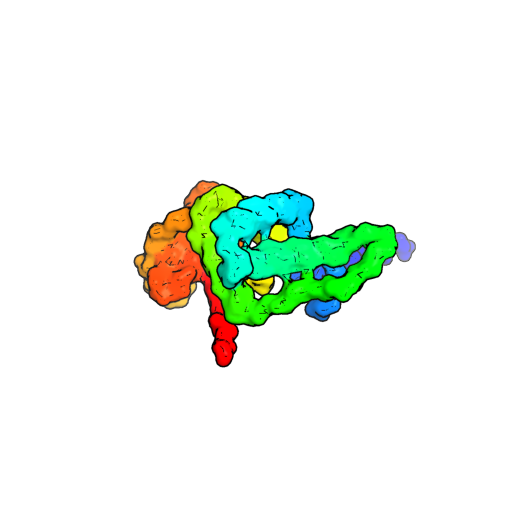 ? 21.991 -2.025 -16.062 1.00 71.75 72 GLY A CA 1
ATOM 545 C C . GLY A 1 72 ? 23.142 -3.017 -16.259 1.00 71.75 72 GLY A C 1
ATOM 546 O O . GLY A 1 72 ? 24.120 -3.018 -15.510 1.00 71.75 72 GLY A O 1
ATOM 547 N N . ARG A 1 73 ? 23.051 -3.867 -17.292 1.00 56.56 73 ARG A N 1
ATOM 548 C CA . ARG A 1 73 ? 24.198 -4.690 -17.700 1.00 56.56 73 ARG A CA 1
ATOM 549 C C . ARG A 1 73 ? 25.388 -3.753 -17.913 1.00 56.56 73 ARG A C 1
ATOM 551 O O . ARG A 1 73 ? 25.261 -2.786 -18.664 1.00 56.56 73 ARG A O 1
ATOM 558 N N . ARG A 1 74 ? 26.529 -4.026 -17.264 1.00 51.81 74 ARG A N 1
ATOM 559 C CA . ARG A 1 74 ? 27.804 -3.346 -17.559 1.00 51.81 74 ARG A CA 1
ATOM 560 C C . ARG A 1 74 ? 27.979 -3.301 -19.085 1.00 51.81 74 ARG A C 1
ATOM 562 O O . ARG A 1 74 ? 28.192 -4.347 -19.685 1.00 51.81 74 ARG A O 1
ATOM 569 N N . GLY A 1 75 ? 27.860 -2.117 -19.690 1.00 52.38 75 GLY A N 1
ATOM 570 C CA . GLY A 1 75 ? 28.132 -1.888 -21.115 1.00 52.38 75 GLY A CA 1
ATOM 571 C C . GLY A 1 75 ? 26.937 -1.568 -22.023 1.00 52.38 75 GLY A C 1
ATOM 572 O O . GLY A 1 75 ? 27.169 -1.124 -23.142 1.00 52.38 75 GLY A O 1
ATOM 573 N N . GLU A 1 76 ? 25.683 -1.714 -21.585 1.00 54.41 76 GLU A N 1
ATOM 574 C CA . GLU A 1 76 ? 24.524 -1.340 -22.418 1.00 54.41 76 GLU A CA 1
ATOM 575 C C . GLU A 1 76 ? 24.135 0.122 -22.152 1.00 54.41 76 GLU A C 1
ATOM 577 O O . GLU A 1 76 ? 23.688 0.486 -21.061 1.00 54.41 76 GLU A O 1
ATOM 582 N N . LYS A 1 77 ? 24.367 0.992 -23.141 1.00 49.53 77 LYS A N 1
ATOM 583 C CA . LYS A 1 77 ? 24.020 2.416 -23.085 1.00 49.53 77 LYS A CA 1
ATOM 584 C C . LYS A 1 77 ? 22.491 2.530 -23.129 1.00 49.53 77 LYS A C 1
ATOM 586 O O . LYS A 1 77 ? 21.889 2.346 -24.180 1.00 49.53 77 LYS A O 1
ATOM 591 N N . TRP A 1 78 ? 21.862 2.780 -21.982 1.00 55.53 78 TRP A N 1
ATOM 592 C CA . TRP A 1 78 ? 20.408 2.938 -21.878 1.00 55.53 78 TRP A CA 1
ATOM 593 C C . TRP A 1 78 ? 19.965 4.187 -22.645 1.00 55.53 78 TRP A C 1
ATOM 595 O O . TRP A 1 78 ? 20.283 5.304 -22.247 1.00 55.53 78 TRP A O 1
ATOM 605 N N . THR A 1 79 ? 19.253 4.006 -23.757 1.00 55.19 79 THR A N 1
ATOM 606 C CA . THR A 1 79 ? 18.823 5.103 -24.641 1.00 55.19 79 THR A CA 1
ATOM 607 C C . THR A 1 79 ? 17.445 5.671 -24.308 1.00 55.19 79 THR A C 1
ATOM 609 O O . THR A 1 79 ? 17.069 6.695 -24.870 1.00 55.19 79 THR A O 1
ATOM 612 N N . SER A 1 80 ? 16.701 5.079 -23.371 1.00 62.50 80 SER A N 1
ATOM 613 C CA . SER A 1 80 ? 15.382 5.576 -22.963 1.00 62.50 80 SER A CA 1
ATOM 614 C C . SER A 1 80 ? 15.275 5.680 -21.443 1.00 62.50 80 SER A C 1
ATOM 616 O O . SER A 1 80 ? 15.379 4.672 -20.738 1.00 62.50 80 SER A O 1
ATOM 618 N N . ALA A 1 81 ? 15.057 6.900 -20.944 1.00 67.62 81 ALA A N 1
ATOM 619 C CA . ALA A 1 81 ? 14.726 7.149 -19.544 1.00 67.62 81 ALA A CA 1
ATOM 620 C C . ALA A 1 81 ? 13.451 6.376 -19.144 1.00 67.62 81 ALA A C 1
ATOM 622 O O . ALA A 1 81 ? 12.603 6.122 -20.008 1.00 67.62 81 ALA A O 1
ATOM 623 N N . PRO A 1 82 ? 13.285 5.994 -17.860 1.00 73.56 82 PRO A N 1
ATOM 624 C CA . PRO A 1 82 ? 12.028 5.425 -17.390 1.00 73.56 82 PRO A CA 1
ATOM 625 C C . PRO A 1 82 ? 10.858 6.346 -17.765 1.00 73.56 82 PRO A C 1
ATOM 627 O O . PRO A 1 82 ? 11.013 7.568 -17.685 1.00 73.56 82 PRO A O 1
ATOM 630 N N . PRO A 1 83 ? 9.700 5.794 -18.165 1.00 79.25 83 PRO A N 1
ATOM 631 C CA . PRO A 1 83 ? 8.543 6.614 -18.481 1.00 79.25 83 PRO A CA 1
ATOM 632 C C . PRO A 1 83 ? 8.169 7.444 -17.253 1.00 79.25 83 PRO A C 1
ATOM 634 O O . PRO A 1 83 ? 8.027 6.911 -16.149 1.00 79.25 83 PRO A O 1
ATOM 637 N N . VAL A 1 84 ? 8.034 8.753 -17.451 1.00 85.19 84 VAL A N 1
ATOM 638 C CA . VAL A 1 84 ? 7.540 9.660 -16.417 1.00 85.19 84 VAL A CA 1
ATOM 639 C C . VAL A 1 84 ? 6.038 9.430 -16.298 1.00 85.19 84 VAL A C 1
ATOM 641 O O . VAL A 1 84 ? 5.309 9.586 -17.275 1.00 85.19 84 VAL A O 1
ATOM 644 N N . VAL A 1 85 ? 5.586 9.019 -15.115 1.00 89.50 85 VAL A N 1
ATOM 645 C CA . VAL A 1 85 ? 4.160 8.897 -14.799 1.00 89.50 85 VAL A CA 1
ATOM 646 C C . VAL A 1 85 ? 3.739 10.180 -14.101 1.00 89.50 85 VAL A C 1
ATOM 648 O O . VAL A 1 85 ? 4.370 10.579 -13.121 1.00 89.50 85 VAL A O 1
ATOM 651 N N . ASP A 1 86 ? 2.706 10.844 -14.614 1.00 91.81 86 ASP A N 1
ATOM 652 C CA . ASP A 1 86 ? 2.188 12.057 -13.992 1.00 91.81 86 ASP A CA 1
ATOM 653 C C . ASP A 1 86 ? 1.605 11.757 -12.591 1.00 91.81 86 ASP A C 1
ATOM 655 O O . ASP A 1 86 ? 1.204 10.619 -12.310 1.00 91.81 86 ASP A O 1
ATOM 659 N N . PRO A 1 87 ? 1.552 12.750 -11.684 1.00 89.44 87 PRO A N 1
ATOM 660 C CA . PRO A 1 87 ? 1.124 12.528 -10.304 1.00 89.44 87 PRO A CA 1
ATOM 661 C C . PRO A 1 87 ? -0.287 11.943 -10.151 1.00 89.44 87 PRO A C 1
ATOM 663 O O . PRO A 1 87 ? -0.507 11.169 -9.218 1.00 89.44 87 PRO A O 1
ATOM 666 N N . ALA A 1 88 ? -1.225 12.279 -11.043 1.00 89.31 88 ALA A N 1
ATOM 667 C CA . ALA A 1 88 ? -2.598 11.780 -10.988 1.00 89.31 88 ALA A CA 1
ATOM 668 C C . ALA A 1 88 ? -2.668 10.305 -11.412 1.00 89.31 88 ALA A C 1
ATOM 670 O O . ALA A 1 88 ? -3.158 9.471 -10.652 1.00 89.31 88 ALA A O 1
ATOM 671 N N . THR A 1 89 ? -2.062 9.937 -12.547 1.00 92.12 89 THR A N 1
ATOM 672 C CA . THR A 1 89 ? -1.945 8.527 -12.963 1.00 92.12 89 THR A CA 1
ATOM 673 C C . THR A 1 89 ? -1.213 7.704 -11.904 1.00 92.12 89 THR A C 1
ATOM 675 O O . THR A 1 89 ? -1.584 6.562 -11.619 1.00 92.12 89 THR A O 1
ATOM 678 N N . HIS A 1 90 ? -0.174 8.278 -11.294 1.00 91.19 90 HIS A N 1
ATOM 679 C CA . HIS A 1 90 ? 0.558 7.623 -10.222 1.00 91.19 90 HIS A CA 1
ATOM 680 C C . HIS A 1 90 ? -0.334 7.360 -9.007 1.00 91.19 90 HIS A C 1
ATOM 682 O O . HIS A 1 90 ? -0.319 6.262 -8.440 1.00 91.19 90 HIS A O 1
ATOM 688 N N . TRP A 1 91 ? -1.143 8.350 -8.633 1.00 90.25 91 TRP A N 1
ATOM 689 C CA . TRP A 1 91 ? -2.109 8.235 -7.555 1.00 90.25 91 TRP A CA 1
ATOM 690 C C . TRP A 1 91 ? -3.133 7.122 -7.806 1.00 90.25 91 TRP A C 1
ATOM 692 O O . TRP A 1 91 ? -3.294 6.212 -6.983 1.00 90.25 91 TRP A O 1
ATOM 702 N N . ASP A 1 92 ? -3.781 7.161 -8.966 1.00 92.50 92 ASP A N 1
ATOM 703 C CA . ASP A 1 92 ? -4.843 6.228 -9.328 1.00 92.50 92 ASP A CA 1
ATOM 704 C C . ASP A 1 92 ? -4.323 4.800 -9.483 1.00 92.50 92 ASP A C 1
ATOM 706 O O . ASP A 1 92 ? -4.929 3.856 -8.965 1.00 92.50 92 ASP A O 1
ATOM 710 N N . GLY A 1 93 ? -3.153 4.628 -10.102 1.00 95.06 93 GLY A N 1
ATOM 711 C CA . GLY A 1 93 ? -2.555 3.311 -10.299 1.00 95.06 93 GLY A CA 1
ATOM 712 C C . GLY A 1 93 ? -2.209 2.622 -8.985 1.00 95.06 93 GLY A C 1
ATOM 713 O O . GLY A 1 93 ? -2.504 1.438 -8.791 1.00 95.06 93 GLY A O 1
ATOM 714 N N . TRP A 1 94 ? -1.649 3.364 -8.030 1.00 94.75 94 TRP A N 1
ATOM 715 C CA . TRP A 1 94 ? -1.411 2.825 -6.697 1.00 94.75 94 TRP A CA 1
ATOM 716 C C . TRP A 1 94 ? -2.704 2.549 -5.943 1.00 94.75 94 TRP A C 1
ATOM 718 O O . TRP A 1 94 ? -2.795 1.500 -5.307 1.00 94.75 94 TRP A O 1
ATOM 728 N N . ARG A 1 95 ? -3.715 3.423 -6.015 1.00 92.62 95 ARG A N 1
ATOM 729 C CA . ARG A 1 95 ? -5.018 3.186 -5.373 1.00 92.62 95 ARG A CA 1
ATOM 730 C C . ARG A 1 95 ? -5.661 1.891 -5.875 1.00 92.62 95 ARG A C 1
ATOM 732 O O . ARG A 1 95 ? -6.137 1.097 -5.061 1.00 92.62 95 ARG A O 1
ATOM 739 N N . GLU A 1 96 ? -5.615 1.651 -7.182 1.00 95.69 96 GLU A N 1
ATOM 740 C CA . GLU A 1 96 ? -6.111 0.424 -7.806 1.00 95.69 96 GLU A CA 1
ATOM 741 C C . GLU A 1 96 ? -5.370 -0.813 -7.267 1.00 95.69 96 GLU A C 1
ATOM 743 O O . GLU A 1 96 ? -5.998 -1.738 -6.749 1.00 95.69 96 GLU A O 1
ATOM 748 N N . ILE A 1 97 ? -4.030 -0.803 -7.269 1.00 96.69 97 ILE A N 1
ATOM 749 C CA . ILE A 1 97 ? -3.209 -1.909 -6.740 1.00 96.69 97 ILE A CA 1
ATOM 750 C C . ILE A 1 97 ? -3.458 -2.134 -5.241 1.00 96.69 97 ILE A C 1
ATOM 752 O O . ILE A 1 97 ? -3.592 -3.275 -4.790 1.00 96.69 97 ILE A O 1
ATOM 756 N N . LEU A 1 98 ? -3.525 -1.059 -4.457 1.00 95.00 98 LEU A N 1
ATOM 757 C CA . LEU A 1 98 ? -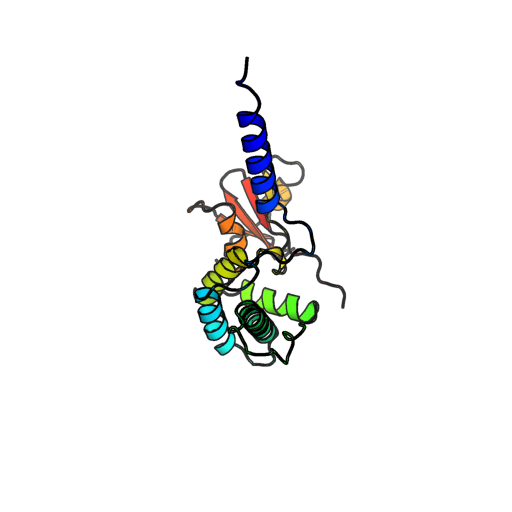3.652 -1.086 -2.999 1.00 95.00 98 LEU A CA 1
ATOM 758 C C . LEU A 1 98 ? -5.035 -1.570 -2.545 1.00 95.00 98 LEU A C 1
ATOM 760 O O . LEU A 1 98 ? -5.137 -2.205 -1.491 1.00 95.00 98 LEU A O 1
ATOM 764 N N . GLY A 1 99 ? -6.074 -1.358 -3.358 1.00 94.25 99 GLY A N 1
ATOM 765 C CA . GLY A 1 99 ? -7.426 -1.873 -3.134 1.00 94.25 99 GLY A CA 1
ATOM 766 C C . GLY A 1 99 ? -7.577 -3.386 -3.338 1.00 94.25 99 GLY A C 1
ATOM 767 O O . GLY A 1 99 ? -8.541 -3.985 -2.852 1.00 94.25 99 GLY A O 1
ATOM 768 N N . ARG A 1 100 ? -6.622 -4.049 -4.004 1.00 97.62 100 ARG A N 1
ATOM 769 C CA . ARG A 1 100 ? -6.725 -5.483 -4.319 1.00 97.62 100 ARG A CA 1
ATOM 770 C C . ARG A 1 100 ? -6.588 -6.377 -3.094 1.00 97.62 100 ARG A C 1
ATOM 772 O O . ARG A 1 100 ? -5.814 -6.108 -2.180 1.00 97.62 100 ARG A O 1
ATOM 779 N N . ARG A 1 101 ? -7.318 -7.497 -3.095 1.00 97.00 101 ARG A N 1
ATOM 780 C CA . ARG A 1 101 ? -7.357 -8.482 -1.989 1.00 97.00 101 ARG A CA 1
ATOM 781 C C . ARG A 1 101 ? -6.481 -9.713 -2.228 1.00 97.00 101 ARG A C 1
ATOM 783 O O . ARG A 1 101 ? -6.197 -10.484 -1.305 1.00 97.00 101 ARG A O 1
ATOM 790 N N . ASP A 1 102 ? -6.047 -9.927 -3.465 1.00 97.44 102 ASP A N 1
ATOM 791 C CA . ASP A 1 102 ? -5.314 -11.129 -3.835 1.00 97.44 102 ASP A CA 1
ATOM 792 C C . ASP A 1 102 ? -3.891 -11.167 -3.242 1.00 97.44 102 ASP A C 1
ATOM 794 O O . ASP A 1 102 ? -3.358 -10.210 -2.670 1.00 97.44 102 ASP A O 1
ATOM 798 N N . ARG A 1 103 ? -3.278 -12.352 -3.286 1.00 96.69 103 ARG A N 1
ATOM 799 C CA . ARG A 1 103 ? -1.945 -12.582 -2.713 1.00 96.69 103 ARG A CA 1
ATOM 800 C C . ARG A 1 103 ? -0.836 -11.921 -3.534 1.00 96.69 103 ARG A C 1
ATOM 802 O O . ARG A 1 103 ? 0.205 -11.607 -2.961 1.00 96.69 103 ARG A O 1
ATOM 809 N N . LEU A 1 104 ? -1.027 -11.745 -4.840 1.00 97.69 104 LEU A N 1
ATOM 810 C CA . LEU A 1 104 ? -0.009 -11.212 -5.739 1.00 97.69 104 LEU A CA 1
ATOM 811 C C . LEU A 1 104 ? 0.222 -9.728 -5.446 1.00 97.69 104 LEU A C 1
ATOM 813 O O . LEU A 1 104 ? 1.353 -9.352 -5.138 1.00 97.69 104 LEU A O 1
ATOM 817 N N . ALA A 1 105 ? -0.852 -8.934 -5.411 1.00 97.69 105 ALA A N 1
ATOM 818 C CA . ALA A 1 105 ? -0.799 -7.517 -5.059 1.00 97.69 105 ALA A CA 1
ATOM 819 C C . ALA A 1 105 ? -0.221 -7.302 -3.651 1.00 97.69 105 ALA A C 1
ATOM 821 O O . ALA A 1 105 ? 0.697 -6.506 -3.468 1.00 97.69 105 ALA A O 1
ATOM 822 N N . ARG A 1 106 ? -0.660 -8.092 -2.658 1.00 96.31 106 ARG A N 1
ATOM 823 C CA . ARG A 1 106 ? -0.114 -8.034 -1.288 1.00 96.31 106 ARG A CA 1
ATOM 824 C C . ARG A 1 106 ? 1.393 -8.279 -1.231 1.00 96.31 106 ARG A C 1
ATOM 826 O O . ARG A 1 106 ? 2.113 -7.565 -0.539 1.00 96.31 106 ARG A O 1
ATOM 833 N N . ARG A 1 107 ? 1.884 -9.303 -1.934 1.00 96.25 107 ARG A N 1
ATOM 834 C CA . ARG A 1 107 ? 3.324 -9.600 -1.968 1.00 96.25 107 ARG A CA 1
ATOM 835 C C . ARG A 1 107 ? 4.106 -8.485 -2.650 1.00 96.25 107 ARG A C 1
ATOM 837 O O . ARG A 1 107 ? 5.167 -8.135 -2.149 1.00 96.25 107 ARG A O 1
ATOM 844 N N . LEU A 1 108 ? 3.579 -7.938 -3.745 1.00 96.38 108 LEU A N 1
ATOM 845 C CA . LEU A 1 108 ? 4.221 -6.835 -4.450 1.00 96.38 108 LEU A CA 1
ATOM 846 C C . LEU A 1 108 ? 4.307 -5.583 -3.571 1.00 96.38 108 LEU A C 1
ATOM 848 O O . LEU A 1 108 ? 5.391 -5.042 -3.415 1.00 96.38 108 LEU A O 1
ATOM 852 N N . VAL A 1 109 ? 3.202 -5.156 -2.951 1.00 95.00 109 VAL A N 1
ATOM 853 C CA . VAL A 1 109 ? 3.187 -3.962 -2.085 1.00 95.00 109 VAL A CA 1
ATOM 854 C C . VAL A 1 109 ? 4.144 -4.118 -0.908 1.00 95.00 109 VAL A C 1
ATOM 856 O O . VAL A 1 109 ? 4.818 -3.160 -0.535 1.00 95.00 109 VAL A O 1
ATOM 859 N N . ARG A 1 110 ? 4.260 -5.327 -0.345 1.00 92.88 110 ARG A N 1
ATOM 860 C CA . ARG A 1 110 ? 5.254 -5.615 0.692 1.00 92.88 110 ARG A CA 1
ATOM 861 C C . ARG A 1 110 ? 6.686 -5.442 0.181 1.00 92.88 110 ARG A C 1
ATOM 863 O O . ARG A 1 110 ? 7.484 -4.829 0.881 1.00 92.88 110 ARG A O 1
ATOM 870 N N . ASP A 1 111 ? 6.999 -5.970 -1.002 1.00 93.12 111 ASP A N 1
ATOM 871 C CA . ASP A 1 111 ? 8.325 -5.836 -1.620 1.00 93.12 111 ASP A CA 1
ATOM 872 C C . ASP A 1 111 ? 8.651 -4.369 -1.921 1.00 93.12 111 ASP A C 1
ATOM 874 O O . ASP A 1 111 ? 9.671 -3.868 -1.465 1.00 93.12 111 ASP A O 1
ATOM 878 N N . VAL A 1 112 ? 7.729 -3.643 -2.559 1.00 92.25 112 VAL A N 1
ATOM 879 C CA . VAL A 1 112 ? 7.870 -2.206 -2.849 1.00 92.25 112 VAL A CA 1
ATOM 880 C C . VAL A 1 112 ? 8.094 -1.414 -1.568 1.00 92.25 112 VAL A C 1
ATOM 882 O O . VAL A 1 112 ? 9.044 -0.642 -1.469 1.00 92.25 112 VAL A O 1
ATOM 885 N N . SER A 1 113 ? 7.262 -1.650 -0.551 1.00 89.50 113 SER A N 1
ATOM 886 C CA . SER A 1 113 ? 7.402 -0.980 0.741 1.00 89.50 113 SER A CA 1
ATOM 887 C C . SER A 1 113 ? 8.770 -1.254 1.364 1.00 89.50 113 SER A C 1
ATOM 889 O O . SER A 1 113 ? 9.322 -0.366 2.009 1.00 89.50 113 SER A O 1
ATOM 891 N N . PHE A 1 114 ? 9.306 -2.467 1.206 1.00 87.62 114 PHE A N 1
ATOM 892 C CA . PHE A 1 114 ? 10.596 -2.869 1.759 1.00 87.62 114 PHE A CA 1
ATOM 893 C C . PHE A 1 114 ? 11.778 -2.269 0.990 1.00 87.62 114 PHE A C 1
ATOM 895 O O . PHE A 1 114 ? 12.652 -1.678 1.617 1.00 87.62 114 PHE A O 1
ATOM 902 N N . SER A 1 115 ? 11.789 -2.401 -0.336 1.00 87.25 115 SER A N 1
ATOM 903 C CA . SER A 1 115 ? 12.905 -1.997 -1.192 1.00 87.25 115 SER A CA 1
ATOM 904 C C . SER A 1 115 ? 12.891 -0.503 -1.509 1.00 87.25 115 SER A C 1
ATOM 906 O O . SER A 1 115 ? 13.869 0.194 -1.275 1.00 87.25 115 SER A O 1
ATOM 908 N N . ILE A 1 116 ? 11.769 0.012 -2.004 1.00 87.25 116 ILE A N 1
ATOM 909 C CA . ILE A 1 116 ? 11.663 1.392 -2.506 1.00 87.25 116 ILE A CA 1
ATOM 910 C C . ILE A 1 116 ? 11.273 2.347 -1.372 1.00 87.25 116 ILE A C 1
ATOM 912 O O . ILE A 1 116 ? 11.715 3.496 -1.319 1.00 87.25 116 ILE A O 1
ATOM 916 N N . GLY A 1 117 ? 10.496 1.839 -0.415 1.00 85.56 117 GLY A N 1
ATOM 917 C CA . GLY A 1 117 ? 9.949 2.606 0.694 1.00 85.56 117 GLY A CA 1
ATOM 918 C C . GLY A 1 117 ? 8.501 3.019 0.450 1.00 85.56 117 GLY A C 1
ATOM 919 O O . GLY A 1 117 ? 7.954 2.901 -0.640 1.00 85.56 117 GLY A O 1
ATOM 920 N N . ILE A 1 118 ? 7.857 3.521 1.502 1.00 84.62 118 ILE A N 1
ATOM 921 C CA . ILE A 1 118 ? 6.441 3.917 1.459 1.00 84.62 118 ILE A CA 1
ATOM 922 C C . ILE A 1 118 ? 6.220 5.281 0.799 1.00 84.62 118 ILE A C 1
ATOM 924 O O . ILE A 1 118 ? 5.082 5.658 0.557 1.00 84.62 118 ILE A O 1
ATOM 928 N N . LYS A 1 119 ? 7.293 6.049 0.546 1.00 81.50 119 LYS A N 1
ATOM 929 C CA . LYS A 1 119 ? 7.179 7.407 -0.004 1.00 81.50 119 LYS A CA 1
ATOM 930 C C . LYS A 1 119 ? 6.630 7.429 -1.428 1.00 81.50 119 LYS A C 1
ATOM 932 O O . LYS A 1 119 ? 6.046 8.441 -1.806 1.00 81.50 119 LYS A O 1
ATOM 937 N N . ASP A 1 120 ? 6.842 6.335 -2.148 1.00 78.69 120 ASP A N 1
ATOM 938 C CA . ASP A 1 120 ? 6.370 6.105 -3.510 1.00 78.69 120 ASP A CA 1
ATOM 939 C C . ASP A 1 120 ? 4.920 5.600 -3.536 1.00 78.69 120 ASP A C 1
ATOM 941 O O . ASP A 1 120 ? 4.324 5.451 -4.588 1.00 78.69 120 ASP A O 1
ATOM 945 N N . LEU A 1 121 ? 4.317 5.333 -2.374 1.00 81.69 121 LEU A N 1
ATOM 946 C CA . LEU A 1 121 ? 2.911 4.957 -2.267 1.00 81.69 121 LEU A CA 1
ATOM 947 C C . LEU A 1 121 ? 2.060 6.219 -2.046 1.00 81.69 121 LEU A C 1
ATOM 949 O O . LEU A 1 121 ? 2.528 7.211 -1.485 1.00 81.69 121 LEU A O 1
ATOM 953 N N . THR A 1 122 ? 0.775 6.167 -2.409 1.00 80.12 122 THR A N 1
ATOM 954 C CA . THR A 1 122 ? -0.219 7.250 -2.198 1.00 80.12 122 THR A CA 1
ATOM 955 C C . THR A 1 122 ? -0.473 7.610 -0.730 1.00 80.12 122 THR A C 1
ATOM 957 O O . THR A 1 122 ? -1.273 8.486 -0.404 1.00 80.12 122 THR A O 1
ATOM 960 N N . TYR A 1 123 ? 0.206 6.952 0.198 1.00 79.88 123 TYR A N 1
ATOM 961 C CA . TYR A 1 123 ? -0.032 7.081 1.617 1.00 79.88 123 TYR A CA 1
ATOM 962 C C . TYR A 1 123 ? 1.111 7.811 2.336 1.00 79.88 123 TYR A C 1
ATOM 964 O O . TYR A 1 123 ? 2.282 7.775 1.953 1.00 79.88 123 TYR A O 1
ATOM 972 N N . GLY A 1 124 ? 0.756 8.514 3.408 1.00 81.94 124 GLY A N 1
ATOM 973 C CA . GLY A 1 124 ? 1.696 9.073 4.367 1.00 81.94 124 GLY A CA 1
ATOM 974 C C . GLY A 1 124 ? 2.399 7.993 5.193 1.00 81.94 124 GLY A C 1
ATOM 975 O O . GLY A 1 124 ? 2.185 6.791 5.030 1.00 81.94 124 GLY A O 1
ATOM 976 N N . GLY A 1 125 ? 3.256 8.436 6.113 1.00 82.88 125 GLY A N 1
ATOM 977 C CA . GLY A 1 125 ? 3.840 7.540 7.107 1.00 82.88 125 GLY A CA 1
ATOM 978 C C . GLY A 1 125 ? 2.763 6.937 8.017 1.00 82.88 125 GLY A C 1
ATOM 979 O O . GLY A 1 125 ? 1.799 7.632 8.346 1.00 82.88 125 GLY A O 1
ATOM 980 N N . PRO A 1 126 ? 2.905 5.670 8.445 1.00 89.12 126 PRO A N 1
ATOM 981 C CA . PRO A 1 126 ? 2.025 5.114 9.459 1.00 89.12 126 PRO A CA 1
ATOM 982 C C . PRO A 1 126 ? 2.204 5.892 10.768 1.00 89.12 126 PRO A C 1
ATOM 984 O O . PRO A 1 126 ? 3.331 6.164 11.187 1.00 89.12 126 PRO A O 1
ATOM 987 N N . ARG A 1 127 ? 1.093 6.237 11.416 1.00 91.50 127 ARG A N 1
ATOM 988 C CA . ARG A 1 127 ? 1.064 6.952 12.692 1.00 91.50 127 ARG A CA 1
ATOM 989 C C . ARG A 1 127 ? 0.429 6.069 13.753 1.00 91.50 127 ARG A C 1
ATOM 991 O O . ARG A 1 127 ? -0.658 5.528 13.556 1.00 91.50 127 ARG A O 1
ATOM 998 N N . THR A 1 128 ? 1.116 5.939 14.879 1.00 93.19 128 THR A N 1
ATOM 999 C CA . THR A 1 128 ? 0.555 5.337 16.087 1.00 93.19 128 THR A CA 1
ATOM 1000 C C . THR A 1 128 ? -0.311 6.376 16.787 1.00 93.19 128 THR A C 1
ATOM 1002 O O . THR A 1 128 ? 0.138 7.500 16.997 1.00 93.19 128 THR A O 1
ATOM 1005 N N . ILE A 1 129 ? -1.540 5.997 17.112 1.00 93.00 129 ILE A N 1
ATOM 1006 C CA . ILE A 1 129 ? -2.540 6.819 17.787 1.00 93.00 129 ILE A CA 1
ATOM 1007 C C . ILE A 1 129 ? -2.993 6.059 19.030 1.00 93.00 129 ILE A C 1
ATOM 1009 O O . ILE A 1 129 ? -3.302 4.862 18.965 1.00 93.00 129 ILE A O 1
ATOM 1013 N N . HIS A 1 130 ? -3.028 6.731 20.171 1.00 93.88 130 HIS A N 1
ATOM 1014 C CA . HIS A 1 130 ? -3.513 6.156 21.413 1.00 93.88 130 HIS A CA 1
ATOM 1015 C C . HIS A 1 130 ? -4.969 6.549 21.668 1.00 93.88 130 HIS A C 1
ATOM 1017 O O . HIS A 1 130 ? -5.333 7.712 21.560 1.00 93.88 130 HIS A O 1
ATOM 1023 N N . LEU A 1 131 ? -5.809 5.586 22.066 1.00 92.69 131 LEU A N 1
ATOM 1024 C CA . LEU A 1 131 ? -7.248 5.822 22.276 1.00 92.69 131 LEU A CA 1
ATOM 1025 C C . LEU A 1 131 ? -7.576 6.768 23.444 1.00 92.69 131 LEU A C 1
ATOM 1027 O O . LEU A 1 131 ? -8.734 7.119 23.623 1.00 92.69 131 LEU A O 1
ATOM 1031 N N . TRP A 1 132 ? -6.588 7.141 24.256 1.00 92.81 132 TRP A N 1
ATOM 1032 C CA . TRP A 1 132 ? -6.744 8.113 25.339 1.00 92.81 132 TRP A CA 1
ATOM 1033 C C . TRP A 1 132 ? -6.426 9.552 24.907 1.00 92.81 132 TRP A C 1
ATOM 1035 O O . TRP A 1 132 ? -6.641 10.469 25.695 1.00 92.81 132 TRP A O 1
ATOM 1045 N N . GLU A 1 133 ? -5.899 9.763 23.695 1.00 92.75 133 GLU A N 1
ATOM 1046 C CA . GLU A 1 133 ? -5.678 11.109 23.158 1.00 92.75 133 GLU A CA 1
ATOM 1047 C C . GLU A 1 133 ? -7.029 11.842 23.006 1.00 92.75 133 GLU A C 1
ATOM 1049 O O . GLU A 1 133 ? -8.011 11.218 22.590 1.00 92.75 133 GLU A O 1
ATOM 1054 N N . PRO A 1 134 ? -7.107 13.150 23.318 1.00 87.56 134 PRO A N 1
ATOM 1055 C CA . PRO A 1 134 ? -8.303 13.949 23.055 1.00 87.56 134 PRO A CA 1
ATOM 1056 C C . PRO A 1 134 ? -8.738 13.825 21.586 1.00 87.56 134 PRO A C 1
ATOM 1058 O O . PRO A 1 134 ? -7.897 13.690 20.699 1.00 87.56 134 PRO A O 1
ATOM 1061 N N . ASP A 1 135 ? -10.047 13.814 21.331 1.00 84.31 135 ASP A N 1
ATOM 1062 C CA . ASP A 1 135 ? -10.681 13.700 20.000 1.00 84.31 135 ASP A CA 1
ATOM 1063 C C . ASP A 1 135 ? -10.496 12.365 19.245 1.00 84.31 135 ASP A C 1
ATOM 1065 O O . ASP A 1 135 ? -11.192 12.097 18.261 1.00 84.31 135 ASP A O 1
ATOM 1069 N N . VAL A 1 136 ? -9.627 11.471 19.723 1.00 91.06 136 VAL A N 1
ATOM 1070 C CA . VAL A 1 136 ? -9.428 10.138 19.134 1.00 91.06 136 VAL A CA 1
ATOM 1071 C C . VAL A 1 136 ? -10.580 9.165 19.403 1.00 91.06 136 VAL A C 1
ATOM 1073 O O . VAL A 1 136 ? -10.895 8.416 18.477 1.00 91.06 136 VAL A O 1
ATOM 1076 N N . PRO A 1 137 ? -11.244 9.136 20.579 1.00 90.69 137 PRO A N 1
ATOM 1077 C CA . PRO A 1 137 ? -12.338 8.197 20.831 1.00 90.69 137 PRO A CA 1
ATOM 1078 C C . PRO A 1 137 ? -13.447 8.269 19.775 1.00 90.69 137 PRO A C 1
ATOM 1080 O O . PRO A 1 137 ? -13.764 7.261 19.155 1.00 90.69 137 PRO A O 1
ATOM 1083 N N . ALA A 1 138 ? -13.929 9.475 19.456 1.00 91.19 138 ALA A N 1
ATOM 1084 C CA . ALA A 1 138 ? -14.967 9.671 18.441 1.00 91.19 138 ALA A CA 1
ATOM 1085 C C . ALA A 1 138 ? -14.516 9.238 17.031 1.00 91.19 138 ALA A C 1
ATOM 1087 O O . ALA A 1 138 ? -15.322 8.786 16.216 1.00 91.19 138 ALA A O 1
ATOM 1088 N N . TRP A 1 139 ? -13.223 9.376 16.718 1.00 93.31 139 TRP A N 1
ATOM 1089 C CA . TRP A 1 139 ? -12.646 8.840 15.486 1.00 93.31 139 TRP A CA 1
ATOM 1090 C C . TRP A 1 139 ? -12.531 7.310 15.506 1.00 93.31 139 TRP A C 1
ATOM 1092 O O . TRP A 1 139 ? -12.815 6.667 14.500 1.00 93.31 139 TRP A O 1
ATOM 1102 N N . ALA A 1 140 ? -12.133 6.718 16.628 1.00 94.19 140 ALA A N 1
ATOM 1103 C CA . ALA A 1 140 ? -11.958 5.279 16.758 1.00 94.19 140 ALA A CA 1
ATOM 1104 C C . ALA A 1 140 ? -13.294 4.522 16.755 1.00 94.19 140 ALA A C 1
ATOM 1106 O O . ALA A 1 140 ? -13.369 3.439 16.180 1.00 94.19 140 ALA A O 1
ATOM 1107 N N . ASP A 1 141 ? -14.339 5.100 17.349 1.00 94.94 141 ASP A N 1
ATOM 1108 C CA . ASP A 1 141 ? -15.671 4.493 17.448 1.00 94.94 141 ASP A CA 1
ATOM 1109 C C . ASP A 1 141 ? -16.389 4.405 16.095 1.00 94.94 141 ASP A C 1
ATOM 1111 O O . ASP A 1 141 ? -17.239 3.539 15.903 1.00 94.94 141 ASP A O 1
ATOM 1115 N N . ARG A 1 142 ? -16.023 5.255 15.126 1.00 95.62 142 ARG A N 1
ATOM 1116 C CA . ARG A 1 142 ? -16.566 5.196 13.757 1.00 95.62 142 ARG A CA 1
ATOM 1117 C C . ARG A 1 142 ? -15.825 4.239 12.824 1.00 95.62 142 ARG A C 1
ATOM 1119 O O . ARG A 1 142 ? -16.185 4.143 11.654 1.00 95.62 142 ARG A O 1
ATOM 1126 N N . LEU A 1 143 ? -14.741 3.616 13.282 1.00 96.12 143 LEU A N 1
ATOM 1127 C CA . LEU A 1 143 ? -13.958 2.711 12.451 1.00 96.12 143 LEU A CA 1
ATOM 1128 C C . LEU A 1 143 ? -14.715 1.399 12.225 1.00 96.12 143 LEU A C 1
ATOM 1130 O O . LEU A 1 143 ? -15.171 0.759 13.169 1.00 96.12 143 LEU A O 1
ATOM 1134 N N . GLU A 1 144 ? -14.769 0.953 10.975 1.00 97.69 144 GLU A N 1
ATOM 1135 C CA . GLU A 1 144 ? -15.490 -0.258 10.585 1.00 97.69 144 GLU A CA 1
ATOM 1136 C C . GLU A 1 144 ? -14.527 -1.400 10.238 1.00 97.69 144 GLU A C 1
ATOM 1138 O O . GLU A 1 144 ? -13.458 -1.146 9.672 1.00 97.69 144 GLU A O 1
ATOM 1143 N N . PRO A 1 145 ? -14.878 -2.672 10.517 1.00 97.50 145 PRO A N 1
ATOM 1144 C CA . PRO A 1 145 ? -14.108 -3.822 10.057 1.00 97.50 145 PRO A CA 1
ATOM 1145 C C . PRO A 1 145 ? -13.878 -3.805 8.545 1.00 97.50 145 PRO A C 1
ATOM 1147 O O . PRO A 1 145 ? -14.811 -3.740 7.750 1.00 97.50 145 PRO A O 1
ATOM 1150 N N . ALA A 1 146 ? -12.617 -3.938 8.140 1.00 96.00 146 ALA A N 1
ATOM 1151 C CA . ALA A 1 146 ? -12.220 -3.883 6.741 1.00 96.00 146 ALA A CA 1
ATOM 1152 C C . ALA A 1 146 ? -11.646 -5.225 6.248 1.00 96.00 146 ALA A C 1
ATOM 1154 O O . ALA A 1 146 ? -10.883 -5.896 6.962 1.00 96.00 146 ALA A O 1
ATOM 1155 N N . PRO A 1 147 ? -11.937 -5.625 4.994 1.00 94.81 147 PRO A N 1
ATOM 1156 C CA . PRO A 1 147 ? -11.292 -6.776 4.380 1.00 94.81 147 PRO A CA 1
ATOM 1157 C C . PRO A 1 147 ? -9.790 -6.523 4.201 1.00 94.81 147 PRO A C 1
ATOM 1159 O O . PRO A 1 147 ? -9.329 -5.393 4.048 1.00 94.81 147 PRO A O 1
ATOM 1162 N N . ARG A 1 148 ? -8.994 -7.597 4.159 1.00 93.62 148 ARG A N 1
ATOM 1163 C CA . ARG A 1 148 ? -7.549 -7.474 3.919 1.00 93.62 148 ARG A CA 1
ATOM 1164 C C . ARG A 1 148 ? -7.262 -7.145 2.461 1.00 93.62 148 ARG A C 1
ATOM 1166 O O . ARG A 1 148 ? -7.292 -8.035 1.614 1.00 93.62 148 ARG A O 1
ATOM 1173 N N . THR A 1 149 ? -6.903 -5.902 2.204 1.00 95.69 149 THR A N 1
ATOM 1174 C CA . THR A 1 149 ? -6.357 -5.442 0.926 1.00 95.69 149 THR A CA 1
ATOM 1175 C C . THR A 1 149 ? -4.825 -5.374 0.961 1.00 95.69 149 THR A C 1
ATOM 1177 O O . THR A 1 149 ? -4.197 -5.614 2.000 1.00 95.69 149 THR A O 1
ATOM 1180 N N . ALA A 1 150 ? -4.208 -5.074 -0.182 1.00 95.38 150 ALA A N 1
ATOM 1181 C CA . ALA A 1 150 ? -2.771 -4.867 -0.314 1.00 95.38 150 ALA A CA 1
ATOM 1182 C C . ALA A 1 150 ? -2.275 -3.651 0.477 1.00 95.38 150 ALA A C 1
ATOM 1184 O O . ALA A 1 150 ? -1.171 -3.693 1.014 1.00 95.38 150 ALA A O 1
ATOM 1185 N N . ALA A 1 151 ? -3.117 -2.636 0.667 1.00 93.31 151 ALA A N 1
ATOM 1186 C CA . ALA A 1 151 ? -2.802 -1.465 1.477 1.00 93.31 151 ALA A CA 1
ATOM 1187 C C . ALA A 1 151 ? -2.429 -1.787 2.937 1.00 93.31 151 ALA A C 1
ATOM 1189 O O . ALA A 1 151 ? -1.529 -1.169 3.504 1.00 93.31 151 ALA A O 1
ATOM 1190 N N . PHE A 1 152 ? -3.032 -2.819 3.539 1.00 94.19 152 PHE A N 1
ATOM 1191 C CA . PHE A 1 152 ? -2.683 -3.241 4.903 1.00 94.19 152 PHE A CA 1
ATOM 1192 C C . PHE A 1 152 ? -1.258 -3.791 5.034 1.00 94.19 152 PHE A C 1
ATOM 1194 O O . PHE A 1 152 ? -0.741 -3.898 6.146 1.00 94.19 152 PHE A O 1
ATOM 1201 N N . GLU A 1 153 ? -0.598 -4.150 3.931 1.00 92.75 153 GLU A N 1
ATOM 1202 C CA . GLU A 1 153 ? 0.804 -4.574 3.970 1.00 92.75 153 GLU A CA 1
ATOM 1203 C C . GLU A 1 153 ? 1.745 -3.413 4.318 1.00 92.75 153 GLU A C 1
ATOM 1205 O O . GLU A 1 153 ? 2.802 -3.659 4.899 1.00 92.75 153 GLU A O 1
ATOM 1210 N N . ILE A 1 154 ? 1.325 -2.163 4.079 1.00 90.38 154 ILE A N 1
ATOM 1211 C CA . ILE A 1 154 ? 2.060 -0.969 4.511 1.00 90.38 154 ILE A CA 1
ATOM 1212 C C . ILE A 1 154 ? 2.059 -0.872 6.045 1.00 90.38 154 ILE A C 1
ATOM 1214 O O . ILE A 1 154 ? 3.106 -0.683 6.662 1.00 90.38 154 ILE A O 1
ATOM 1218 N N . LEU A 1 155 ? 0.894 -1.077 6.670 1.00 87.38 155 LEU A N 1
ATOM 1219 C CA . LEU A 1 155 ? 0.715 -1.032 8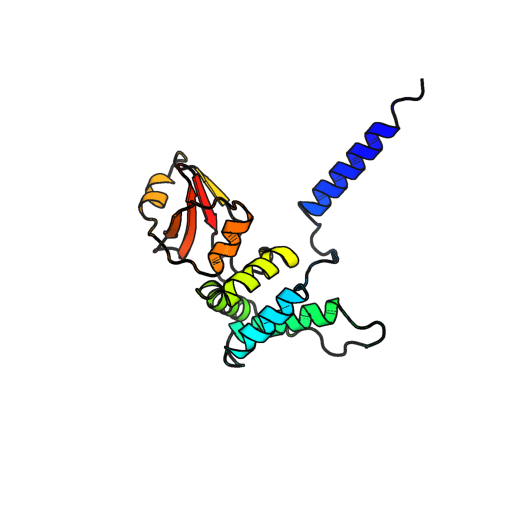.127 1.00 87.38 155 LEU A CA 1
ATOM 1220 C C . LEU A 1 155 ? 1.372 -2.225 8.842 1.00 87.38 155 LEU A C 1
ATOM 1222 O O . LEU A 1 155 ? 2.006 -2.063 9.886 1.00 87.38 155 LEU A O 1
ATOM 1226 N N . ASN A 1 156 ? 1.265 -3.429 8.270 1.00 84.12 156 ASN A N 1
ATOM 1227 C CA . ASN A 1 156 ? 1.816 -4.651 8.870 1.00 84.12 156 ASN A CA 1
ATOM 1228 C C . ASN A 1 156 ? 3.344 -4.624 9.013 1.00 84.12 156 ASN A C 1
ATOM 1230 O O . ASN A 1 156 ? 3.876 -5.320 9.878 1.00 84.12 156 ASN A O 1
ATOM 1234 N N . ARG A 1 157 ? 4.052 -3.841 8.187 1.00 76.06 157 ARG A N 1
ATOM 1235 C CA . ARG A 1 157 ? 5.509 -3.682 8.293 1.00 76.06 157 ARG A CA 1
ATOM 1236 C C . ARG A 1 157 ? 5.911 -3.106 9.649 1.00 76.06 157 ARG A C 1
ATOM 1238 O O . ARG A 1 157 ? 6.856 -3.594 10.258 1.00 76.06 157 ARG A O 1
ATOM 1245 N N . THR A 1 158 ? 5.201 -2.079 10.103 1.00 69.44 158 THR A N 1
ATOM 1246 C CA . THR A 1 158 ? 5.548 -1.354 11.331 1.00 69.44 158 THR A CA 1
ATOM 1247 C C . THR A 1 158 ? 5.157 -2.140 12.576 1.00 69.44 158 THR A C 1
ATOM 1249 O O . THR A 1 158 ? 5.801 -2.006 13.611 1.00 69.44 158 THR A O 1
ATOM 1252 N N . HIS A 1 159 ? 4.130 -2.994 12.487 1.00 70.81 159 HIS A N 1
ATOM 1253 C CA . HIS A 1 159 ? 3.678 -3.775 13.631 1.00 70.81 159 HIS A CA 1
ATOM 1254 C C . HIS A 1 159 ? 3.157 -5.168 13.218 1.00 70.81 159 HIS A C 1
ATOM 1256 O O . HIS A 1 159 ? 1.959 -5.340 12.995 1.00 70.81 159 HIS A O 1
ATOM 1262 N N . PRO A 1 160 ? 4.008 -6.214 13.176 1.00 63.66 160 PRO A N 1
ATOM 1263 C CA . PRO A 1 160 ? 3.635 -7.545 12.677 1.00 63.66 160 PRO A CA 1
ATOM 1264 C C . PRO A 1 160 ? 2.753 -8.364 13.645 1.00 63.66 160 PRO A C 1
ATOM 1266 O O . PRO A 1 160 ? 2.755 -9.598 13.617 1.00 63.66 160 PRO A O 1
ATOM 1269 N N . ARG A 1 161 ? 1.997 -7.713 14.541 1.00 69.94 161 ARG A N 1
ATOM 1270 C CA . ARG A 1 161 ? 1.176 -8.408 15.541 1.00 69.94 161 ARG A CA 1
ATOM 1271 C C . ARG A 1 161 ? 0.078 -9.203 14.832 1.00 69.94 161 ARG A C 1
ATOM 1273 O O . ARG A 1 161 ? -0.814 -8.649 14.202 1.00 69.94 16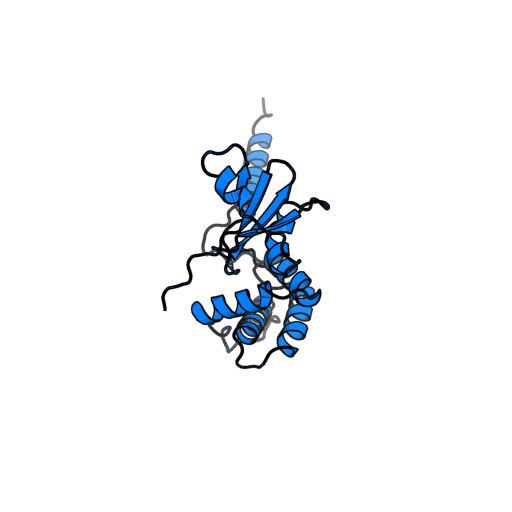1 ARG A O 1
ATOM 1280 N N . ARG A 1 162 ? 0.128 -10.533 14.971 1.00 68.06 162 ARG A N 1
ATOM 1281 C CA . ARG A 1 162 ? -0.752 -11.490 14.269 1.00 68.06 162 ARG A CA 1
ATOM 1282 C C . ARG A 1 162 ? -2.249 -11.364 14.600 1.00 68.06 162 ARG A C 1
ATOM 1284 O O . ARG A 1 162 ? -3.045 -12.054 13.976 1.00 68.06 162 ARG A O 1
ATOM 1291 N N . ARG A 1 163 ? -2.630 -10.524 15.569 1.00 83.19 163 ARG A N 1
ATOM 1292 C CA . ARG A 1 163 ? -4.002 -10.393 16.094 1.00 83.19 163 ARG A CA 1
ATOM 1293 C C . ARG A 1 163 ? -4.568 -8.969 16.011 1.00 83.19 163 ARG A C 1
ATOM 1295 O O . ARG A 1 163 ? -5.442 -8.630 16.795 1.00 83.19 163 ARG A O 1
ATOM 1302 N N . SER A 1 164 ? -4.049 -8.117 15.130 1.00 91.19 164 SER A N 1
ATOM 1303 C CA . SER A 1 164 ? -4.613 -6.773 14.961 1.00 91.19 164 SER A CA 1
ATOM 1304 C C . SER A 1 164 ? -5.924 -6.817 14.174 1.00 91.19 164 SER A C 1
ATOM 1306 O O . SER A 1 164 ? -6.017 -7.494 13.144 1.00 91.19 164 SER A O 1
ATOM 1308 N N . GLU A 1 165 ? -6.917 -6.064 14.636 1.00 94.81 165 GLU A N 1
ATOM 1309 C CA . GLU A 1 165 ? -8.157 -5.830 13.900 1.00 94.81 165 GLU A CA 1
ATOM 1310 C C . GLU A 1 165 ? -7.879 -4.863 12.752 1.00 94.81 165 GLU A C 1
ATOM 1312 O O . GLU A 1 165 ? -7.176 -3.868 12.922 1.00 94.81 165 GLU A O 1
ATOM 1317 N N . ARG A 1 166 ? -8.401 -5.175 11.566 1.00 95.12 166 ARG A N 1
ATOM 1318 C CA . ARG A 1 166 ? -8.262 -4.330 10.378 1.00 95.12 166 ARG A CA 1
ATOM 1319 C C . ARG A 1 166 ? -9.503 -3.486 10.263 1.00 95.12 166 ARG A C 1
ATOM 1321 O O . ARG A 1 166 ? -10.599 -4.038 10.202 1.00 95.12 166 ARG A O 1
ATOM 1328 N N . LEU A 1 167 ? -9.299 -2.187 10.206 1.00 96.69 167 LEU A N 1
ATOM 1329 C CA . LEU A 1 167 ? -10.362 -1.215 10.228 1.00 96.69 167 LEU A CA 1
ATOM 1330 C C . LEU A 1 167 ? -10.184 -0.200 9.100 1.00 96.69 167 LEU A C 1
ATOM 1332 O O . LEU A 1 167 ? -9.069 0.015 8.612 1.00 96.69 167 LEU A O 1
ATOM 1336 N N . ILE A 1 168 ? -11.283 0.423 8.698 1.00 95.75 168 ILE A N 1
ATOM 1337 C CA . ILE A 1 168 ? -11.310 1.559 7.782 1.00 95.75 168 ILE A CA 1
ATOM 1338 C C . ILE A 1 168 ? -12.200 2.651 8.368 1.00 95.75 168 ILE A C 1
ATOM 1340 O O . ILE A 1 168 ? -13.233 2.364 8.964 1.00 95.75 168 ILE A O 1
ATOM 1344 N N . ASP A 1 169 ? -11.796 3.905 8.208 1.00 95.31 169 ASP A N 1
ATOM 1345 C CA . ASP A 1 169 ? -12.687 5.043 8.407 1.00 95.31 169 ASP A CA 1
ATOM 1346 C C . ASP A 1 169 ? -13.517 5.231 7.126 1.00 95.31 169 ASP A C 1
ATOM 1348 O O . ASP A 1 169 ? -12.954 5.645 6.105 1.00 95.31 169 ASP A O 1
ATOM 1352 N N . PRO A 1 170 ? -14.832 4.950 7.138 1.00 93.19 170 PRO A N 1
ATOM 1353 C CA . PRO A 1 170 ? -15.660 5.003 5.934 1.00 93.19 170 PRO A CA 1
ATOM 1354 C C . PRO A 1 170 ? -15.761 6.415 5.337 1.00 93.19 170 PRO A C 1
ATOM 1356 O O . PRO A 1 170 ? -16.026 6.555 4.146 1.00 93.19 170 PRO A O 1
ATOM 1359 N N . ARG A 1 171 ? -15.517 7.472 6.128 1.00 90.94 171 ARG A N 1
ATOM 1360 C CA . ARG A 1 171 ? -15.594 8.864 5.650 1.00 90.94 171 ARG A CA 1
ATOM 1361 C C . ARG A 1 171 ? -14.358 9.296 4.877 1.00 90.94 171 ARG A C 1
ATOM 1363 O O . ARG A 1 171 ? -14.458 10.067 3.931 1.00 90.94 171 ARG A O 1
ATOM 1370 N N . THR A 1 172 ? -13.187 8.851 5.319 1.00 88.50 172 THR A N 1
ATOM 1371 C CA . THR A 1 172 ? -11.894 9.350 4.823 1.00 88.50 172 THR A CA 1
ATOM 1372 C C . THR A 1 172 ? -11.119 8.304 4.026 1.00 88.50 172 THR A C 1
ATOM 1374 O O . THR A 1 172 ? -10.138 8.636 3.365 1.00 88.50 172 THR A O 1
ATOM 1377 N N . GLY A 1 173 ? -11.516 7.031 4.106 1.00 88.06 173 GLY A N 1
ATOM 1378 C CA . GLY A 1 173 ? -10.761 5.911 3.555 1.00 88.06 173 GLY A CA 1
ATOM 1379 C C . GLY A 1 173 ? -9.453 5.622 4.301 1.00 88.06 173 GLY A C 1
ATOM 1380 O O . GLY A 1 173 ? -8.628 4.856 3.797 1.00 88.06 173 GLY A O 1
ATOM 1381 N N . ILE A 1 174 ? -9.235 6.222 5.481 1.00 92.19 174 ILE A N 1
ATOM 1382 C CA . ILE A 1 174 ? -8.063 5.948 6.323 1.00 92.19 174 ILE A CA 1
ATOM 1383 C C . ILE A 1 174 ? -8.101 4.486 6.754 1.00 92.19 174 ILE A C 1
ATOM 1385 O O . ILE A 1 174 ? -9.094 4.011 7.301 1.00 92.19 174 ILE A O 1
ATOM 1389 N N . LEU A 1 175 ? -6.994 3.781 6.544 1.00 93.50 175 LEU A N 1
ATOM 1390 C CA . LEU A 1 175 ? -6.850 2.392 6.964 1.00 93.50 175 LEU A CA 1
ATOM 1391 C C . LEU A 1 175 ? -6.175 2.340 8.328 1.00 93.50 175 LEU A C 1
ATOM 1393 O O . LEU A 1 175 ? -5.219 3.075 8.586 1.00 93.50 175 LEU A O 1
ATOM 1397 N N . ALA A 1 176 ? -6.643 1.436 9.181 1.00 94.88 176 ALA A N 1
ATOM 1398 C CA . ALA A 1 176 ? -6.190 1.324 10.555 1.00 94.88 176 ALA A CA 1
ATOM 1399 C C . ALA A 1 176 ? -6.001 -0.135 10.992 1.00 94.88 176 ALA A C 1
ATOM 1401 O O . ALA A 1 176 ? -6.765 -1.028 10.630 1.00 94.88 176 ALA A O 1
ATOM 1402 N N . LEU A 1 177 ? -4.975 -0.382 11.804 1.00 95.25 177 LEU A N 1
ATOM 1403 C CA . LEU A 1 177 ? -4.801 -1.616 12.564 1.00 95.25 177 LEU A CA 1
ATOM 1404 C C . LEU A 1 177 ? -5.001 -1.316 14.048 1.00 95.25 177 LEU A C 1
ATOM 1406 O O . LEU A 1 177 ? -4.199 -0.593 14.638 1.00 95.25 177 LEU A O 1
ATOM 1410 N N . ARG A 1 178 ? -6.033 -1.889 14.669 1.00 94.44 178 ARG A N 1
ATOM 1411 C CA . ARG A 1 178 ? -6.272 -1.751 16.110 1.00 94.44 178 ARG A CA 1
ATOM 1412 C C . ARG A 1 178 ? -5.649 -2.908 16.876 1.00 94.44 178 ARG A C 1
ATOM 1414 O O . ARG A 1 178 ? -5.775 -4.076 16.505 1.00 94.44 178 ARG A O 1
ATOM 1421 N N . HIS A 1 179 ? -4.982 -2.568 17.972 1.00 92.00 179 HIS A N 1
ATOM 1422 C CA . HIS A 1 179 ? -4.427 -3.517 18.919 1.00 92.00 179 HIS A CA 1
ATOM 1423 C C . HIS A 1 179 ? -4.602 -2.996 20.351 1.00 92.00 179 HIS A C 1
ATOM 1425 O O . HIS A 1 179 ? -3.832 -2.160 20.830 1.00 92.00 179 HIS A O 1
ATOM 1431 N N . GLY A 1 180 ? -5.628 -3.493 21.046 1.00 91.44 180 GLY A N 1
ATOM 1432 C CA . GLY A 1 180 ? -5.978 -3.024 22.386 1.00 91.44 180 GLY A CA 1
ATOM 1433 C C . GLY A 1 180 ? -6.339 -1.535 22.383 1.00 91.44 180 GLY A C 1
ATOM 1434 O O . GLY A 1 180 ? -7.291 -1.126 21.718 1.00 91.44 180 GLY A O 1
ATOM 1435 N N . ARG A 1 181 ? -5.561 -0.729 23.119 1.00 92.94 181 ARG A N 1
ATOM 1436 C CA . ARG A 1 181 ? -5.740 0.731 23.259 1.00 92.94 181 ARG A CA 1
ATOM 1437 C C . ARG A 1 181 ? -4.931 1.571 22.264 1.00 92.94 181 ARG A C 1
ATOM 1439 O O . ARG A 1 181 ? -4.825 2.785 22.427 1.00 92.94 181 ARG A O 1
ATOM 1446 N N . THR A 1 182 ? -4.350 0.936 21.253 1.00 93.06 182 THR A N 1
ATOM 1447 C CA . THR A 1 182 ? -3.535 1.605 20.238 1.00 93.06 182 THR A CA 1
ATOM 1448 C C . THR A 1 182 ? -4.080 1.309 18.850 1.00 93.06 182 THR A C 1
ATOM 1450 O O . THR A 1 182 ? -4.455 0.173 18.549 1.00 93.06 182 THR A O 1
ATOM 1453 N N . VAL A 1 183 ? -4.088 2.329 17.999 1.00 93.62 183 VAL A N 1
ATOM 1454 C CA . VAL A 1 183 ? -4.451 2.238 16.589 1.00 93.62 183 VAL A CA 1
ATOM 1455 C C . VAL A 1 183 ? -3.271 2.704 15.748 1.00 93.62 183 VAL A C 1
ATOM 1457 O O . VAL A 1 183 ? -2.755 3.799 15.937 1.00 93.62 183 VAL A O 1
ATOM 1460 N N . LEU A 1 184 ? -2.823 1.871 14.816 1.00 93.88 184 LEU A N 1
ATOM 1461 C CA . LEU A 1 184 ? -1.852 2.259 13.802 1.00 93.88 184 LEU A CA 1
ATOM 1462 C C . LEU A 1 184 ? -2.616 2.638 12.536 1.00 93.88 184 LEU A C 1
ATOM 1464 O O . LEU A 1 184 ? -3.193 1.764 11.893 1.00 93.88 184 LEU A O 1
ATOM 1468 N N . ALA A 1 185 ? -2.621 3.916 12.183 1.00 92.94 185 ALA A N 1
ATOM 1469 C CA . ALA A 1 185 ? -3.352 4.434 11.034 1.00 92.94 185 ALA A CA 1
ATOM 1470 C C . ALA A 1 185 ? -2.405 4.877 9.922 1.00 92.94 185 ALA A C 1
ATOM 1472 O O . ALA A 1 185 ? -1.283 5.315 10.182 1.00 92.94 185 ALA A O 1
ATOM 1473 N N . ILE A 1 186 ? -2.868 4.790 8.679 1.00 90.88 186 ILE A N 1
ATOM 1474 C CA . ILE A 1 186 ? -2.174 5.365 7.534 1.00 90.88 186 ILE A CA 1
ATOM 1475 C C . ILE A 1 186 ? -3.101 6.319 6.792 1.00 90.88 186 ILE A C 1
ATOM 1477 O O . ILE A 1 186 ? -4.190 5.957 6.346 1.00 90.88 186 ILE A O 1
ATOM 1481 N N . PHE A 1 187 ? -2.650 7.563 6.693 1.00 87.75 187 PHE A N 1
ATOM 1482 C CA . PHE A 1 187 ? -3.407 8.645 6.089 1.00 87.75 187 PHE A CA 1
ATOM 1483 C C . PHE A 1 187 ? -3.066 8.708 4.602 1.00 87.75 187 PHE A C 1
ATOM 1485 O O . PHE A 1 187 ? -1.876 8.667 4.271 1.00 87.75 187 PHE A O 1
ATOM 1492 N N . PRO A 1 188 ? -4.050 8.781 3.692 1.00 83.69 188 PRO A N 1
ATOM 1493 C CA . PRO A 1 188 ? -3.748 9.127 2.311 1.00 83.69 188 PRO A CA 1
ATOM 1494 C C . PRO A 1 188 ? -3.061 10.496 2.300 1.00 83.69 188 PRO A C 1
ATOM 1496 O O . PRO A 1 188 ? -3.384 11.369 3.110 1.00 83.69 188 PRO A O 1
ATOM 1499 N N . ARG A 1 189 ? -2.083 10.692 1.414 1.00 82.12 189 ARG A N 1
ATOM 1500 C CA . ARG A 1 189 ? -1.622 12.058 1.140 1.00 82.12 189 ARG A CA 1
ATOM 1501 C C . ARG A 1 189 ? -2.766 12.836 0.484 1.00 82.12 189 ARG A C 1
ATOM 1503 O O . ARG A 1 189 ? -3.695 12.244 -0.061 1.00 82.12 189 ARG A O 1
ATOM 1510 N N . SER A 1 190 ? -2.724 14.159 0.543 1.00 77.81 190 SER A N 1
ATOM 1511 C CA . SER A 1 190 ? -3.646 14.952 -0.266 1.00 77.81 190 SER A CA 1
ATOM 1512 C C . SER A 1 190 ? -3.464 14.560 -1.733 1.00 77.81 190 SER A C 1
ATOM 1514 O O . SER A 1 190 ? -2.324 14.450 -2.194 1.00 77.81 190 SER A O 1
ATOM 1516 N N . HIS A 1 191 ? -4.571 14.308 -2.437 1.00 61.72 191 HIS A N 1
ATOM 1517 C CA . HIS A 1 191 ? -4.532 14.087 -3.880 1.00 61.72 191 HIS A CA 1
ATOM 1518 C C . HIS A 1 191 ? -3.826 15.296 -4.512 1.00 61.72 191 HIS A C 1
ATOM 1520 O O . HIS A 1 191 ? -4.153 16.426 -4.137 1.00 61.72 191 HIS A O 1
ATOM 1526 N N . PRO A 1 192 ? -2.846 15.105 -5.409 1.00 61.81 192 PRO A N 1
ATOM 1527 C CA . PRO A 1 192 ? -2.277 16.234 -6.134 1.00 61.81 192 PRO A CA 1
ATOM 1528 C C . PRO A 1 192 ? -3.420 16.934 -6.880 1.00 61.81 192 PRO A C 1
ATOM 1530 O O . PRO A 1 192 ? -4.153 16.269 -7.609 1.00 61.81 192 PRO A O 1
ATOM 1533 N N . ASN A 1 193 ? -3.652 18.229 -6.638 1.00 46.72 193 ASN A N 1
ATOM 1534 C CA . ASN A 1 193 ? -4.671 18.964 -7.395 1.00 46.72 193 ASN A CA 1
ATOM 1535 C C . ASN A 1 193 ? -4.365 18.812 -8.900 1.00 46.72 193 ASN A C 1
ATOM 1537 O O . ASN A 1 193 ? -3.182 18.883 -9.249 1.00 46.72 193 ASN A O 1
ATOM 1541 N N . PRO A 1 194 ? -5.378 18.534 -9.742 1.00 45.62 194 PRO A N 1
ATOM 1542 C CA . PRO A 1 194 ? -5.184 18.392 -11.182 1.00 45.62 194 PRO A CA 1
ATOM 1543 C C . PRO A 1 194 ? -4.645 19.676 -11.820 1.00 45.62 194 PRO A C 1
ATOM 1545 O O . PRO A 1 194 ? -4.934 20.774 -11.286 1.00 45.62 194 PRO A O 1
#

Sequence (194 aa):
MEGTFGGLLIVVVLVKIIRYVLRPPEGLFVPGHHLSADGARLARRLAAQYDAQSPAFRILAALLSQRNAAIGRRGEKWTSAPPVVDPATHWDGWREILGRRDRLARRLVRDVSFSIGIKDLTYGGPRTIHLWEPDVPAWADRLEPAPRTAAFEILNRTHPRRRSERLIDPRTGILALRHGRTVLAIFPRSHPNP

pLDDT: mean 82.56, std 16.69, range [37.16, 98.12]